Protein AF-A0A915ITR1-F1 (afdb_monomer)

pLDDT: mean 80.76, std 20.36, range [33.34, 98.31]

Structure (mmCIF, N/CA/C/O backbone):
data_AF-A0A915ITR1-F1
#
_entry.id   AF-A0A915ITR1-F1
#
loop_
_atom_site.group_PDB
_atom_site.id
_atom_site.type_symbol
_atom_site.label_atom_id
_atom_site.label_alt_id
_atom_site.label_comp_id
_atom_site.label_asym_id
_atom_site.label_entity_id
_atom_site.label_seq_id
_atom_site.pdbx_PDB_ins_code
_atom_site.Cartn_x
_atom_site.Cartn_y
_atom_site.Cartn_z
_atom_site.occupancy
_atom_site.B_iso_or_equiv
_atom_site.auth_seq_id
_atom_site.auth_comp_id
_atom_site.auth_asym_id
_atom_site.auth_atom_id
_atom_site.pdbx_PDB_model_num
ATOM 1 N N . MET A 1 1 ? 3.771 -5.973 28.488 1.00 56.97 1 MET A N 1
ATOM 2 C CA . MET A 1 1 ? 3.292 -6.742 27.319 1.00 56.97 1 MET A CA 1
ATOM 3 C C . MET A 1 1 ? 4.536 -7.273 26.632 1.00 56.97 1 MET A C 1
ATOM 5 O O . MET A 1 1 ? 5.414 -6.468 26.365 1.00 56.97 1 MET A O 1
ATOM 9 N N . THR A 1 2 ? 4.694 -8.588 26.487 1.00 82.25 2 THR A N 1
ATOM 10 C CA . THR A 1 2 ? 5.892 -9.166 25.854 1.00 82.25 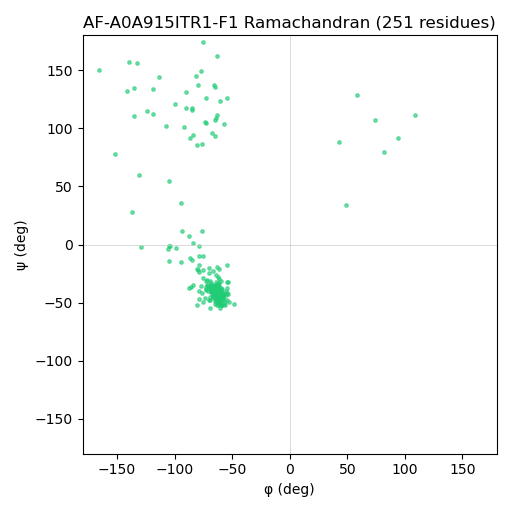2 THR A CA 1
ATOM 11 C C . THR A 1 2 ? 5.803 -9.013 24.334 1.00 82.25 2 THR A C 1
ATOM 13 O O . THR A 1 2 ? 4.702 -9.053 23.780 1.00 82.25 2 THR A O 1
ATOM 16 N N . ASP A 1 3 ? 6.940 -8.878 23.645 1.00 82.94 3 ASP A N 1
ATOM 17 C CA . ASP A 1 3 ? 6.997 -8.776 22.174 1.00 82.94 3 ASP A CA 1
ATOM 18 C C . ASP A 1 3 ? 6.270 -9.926 21.466 1.00 82.94 3 ASP A C 1
ATOM 20 O O . ASP A 1 3 ? 5.654 -9.745 20.414 1.00 82.94 3 ASP A O 1
ATOM 24 N N . GLN A 1 4 ? 6.279 -11.115 22.069 1.00 83.94 4 GLN A N 1
ATOM 25 C CA . GLN A 1 4 ? 5.555 -12.279 21.558 1.00 83.94 4 GLN A CA 1
ATOM 26 C C . GLN A 1 4 ? 4.038 -12.041 21.493 1.00 83.94 4 GLN A C 1
ATOM 28 O O . GLN A 1 4 ? 3.395 -12.452 20.529 1.00 83.94 4 GLN A O 1
ATOM 33 N N . GLY A 1 5 ? 3.469 -11.313 22.459 1.00 85.81 5 GLY A N 1
ATOM 34 C CA . GLY A 1 5 ? 2.046 -10.977 22.471 1.00 85.81 5 GLY A CA 1
ATOM 35 C C . GLY A 1 5 ? 1.645 -10.011 21.353 1.00 85.81 5 GLY A C 1
ATOM 36 O O . GLY A 1 5 ? 0.561 -10.146 20.787 1.00 85.81 5 GLY A O 1
ATOM 37 N N . LEU A 1 6 ? 2.526 -9.074 20.985 1.00 84.81 6 LEU A N 1
ATOM 38 C CA . LEU A 1 6 ? 2.285 -8.116 19.897 1.00 84.81 6 LEU A CA 1
ATOM 39 C C . LEU A 1 6 ? 2.268 -8.803 18.527 1.00 84.81 6 LEU A C 1
ATOM 41 O O . LEU A 1 6 ? 1.384 -8.532 17.715 1.00 84.81 6 LEU A O 1
ATOM 45 N N . ARG A 1 7 ? 3.175 -9.763 18.300 1.00 85.81 7 ARG A N 1
ATOM 46 C CA . ARG A 1 7 ? 3.266 -10.525 17.037 1.00 85.81 7 ARG A CA 1
ATOM 47 C C . ARG A 1 7 ? 2.023 -11.364 16.731 1.00 85.81 7 ARG A C 1
ATOM 49 O O . ARG A 1 7 ? 1.811 -11.773 15.588 1.00 85.81 7 ARG A O 1
ATOM 56 N N . HIS A 1 8 ? 1.203 -11.654 17.738 1.00 86.62 8 HIS A N 1
ATOM 57 C CA . HIS A 1 8 ? -0.053 -12.382 17.564 1.00 86.62 8 HIS A CA 1
ATOM 58 C C . HIS A 1 8 ? -1.235 -11.479 17.207 1.00 86.62 8 HIS A C 1
ATOM 60 O O . HIS A 1 8 ? -2.275 -11.984 16.784 1.00 86.62 8 HIS A O 1
ATOM 66 N N . GLN A 1 9 ? -1.087 -10.157 17.316 1.00 91.94 9 GLN A N 1
ATOM 67 C CA . GLN A 1 9 ? -2.154 -9.230 16.965 1.00 91.94 9 GLN A CA 1
ATOM 68 C C . GLN A 1 9 ? -2.227 -9.031 15.447 1.00 91.94 9 GLN A C 1
ATOM 70 O O . GLN A 1 9 ? -1.223 -8.892 14.755 1.00 91.94 9 GLN A O 1
ATOM 75 N N . GLN A 1 10 ? -3.443 -9.016 14.910 1.00 92.94 10 GLN A N 1
ATOM 76 C CA . GLN A 1 10 ? -3.668 -9.047 13.460 1.00 92.94 10 GLN A CA 1
ATOM 77 C C . GLN A 1 10 ? -3.230 -7.756 12.772 1.00 92.94 10 GLN A C 1
ATOM 79 O O . GLN A 1 10 ? -2.635 -7.801 11.699 1.00 92.94 10 GLN A O 1
ATOM 84 N N . TYR A 1 11 ? -3.426 -6.606 13.427 1.00 95.69 11 TYR A N 1
ATOM 85 C CA . TYR A 1 11 ? -2.943 -5.331 12.897 1.00 95.69 11 TYR A CA 1
ATOM 86 C C . TYR A 1 11 ? -1.419 -5.308 12.745 1.00 95.69 11 TYR A C 1
ATOM 88 O O . TYR A 1 11 ? -0.921 -4.632 11.853 1.00 95.69 11 TYR A O 1
ATOM 96 N N . TYR A 1 12 ? -0.673 -6.050 13.576 1.00 96.50 12 TYR A N 1
ATOM 97 C CA . TYR A 1 12 ? 0.783 -6.107 13.472 1.00 96.50 12 TYR A CA 1
ATOM 98 C C . TYR A 1 12 ? 1.211 -6.742 12.146 1.00 96.50 12 TYR A C 1
ATOM 100 O O . TYR A 1 12 ? 2.176 -6.297 11.540 1.00 96.50 12 TYR A O 1
ATOM 108 N N . ARG A 1 13 ? 0.455 -7.727 11.638 1.00 96.25 13 ARG A N 1
ATOM 109 C CA . ARG A 1 13 ? 0.706 -8.333 10.319 1.00 96.25 13 ARG A CA 1
ATOM 110 C C . ARG A 1 13 ? 0.490 -7.337 9.184 1.00 96.25 13 ARG A C 1
ATOM 112 O O . ARG A 1 13 ? 1.282 -7.321 8.249 1.00 96.25 13 ARG A O 1
ATOM 119 N N . ILE A 1 14 ? -0.556 -6.512 9.277 1.00 97.88 14 ILE A N 1
ATOM 120 C CA . ILE A 1 14 ? -0.834 -5.456 8.293 1.00 97.88 14 ILE A CA 1
ATOM 121 C C . ILE A 1 14 ? 0.310 -4.437 8.301 1.00 97.88 14 ILE A C 1
ATOM 123 O O . ILE A 1 14 ? 0.908 -4.186 7.262 1.00 97.88 14 ILE A O 1
ATOM 127 N N . VAL A 1 15 ? 0.685 -3.938 9.483 1.00 97.88 15 VAL A N 1
ATOM 128 C CA . VAL A 1 15 ? 1.791 -2.977 9.648 1.00 97.88 15 VAL A CA 1
ATOM 129 C C . VAL A 1 15 ? 3.128 -3.562 9.185 1.00 97.88 15 VAL A C 1
ATOM 131 O O . VAL A 1 15 ? 3.911 -2.863 8.555 1.00 97.88 15 VAL A O 1
ATOM 134 N N . ALA A 1 16 ? 3.392 -4.846 9.435 1.00 97.25 16 ALA A N 1
ATOM 135 C CA . ALA A 1 16 ? 4.600 -5.501 8.941 1.00 97.25 16 ALA A CA 1
ATOM 136 C C . ALA A 1 16 ? 4.652 -5.536 7.404 1.00 97.25 16 ALA A C 1
ATOM 138 O O . ALA A 1 16 ? 5.713 -5.301 6.836 1.00 97.25 16 ALA A O 1
ATOM 139 N N . ASN A 1 17 ? 3.520 -5.778 6.729 1.00 97.94 17 ASN A N 1
ATOM 140 C CA . ASN A 1 17 ? 3.458 -5.704 5.266 1.00 97.94 17 ASN A CA 1
ATOM 141 C C . ASN A 1 17 ? 3.645 -4.264 4.769 1.00 97.94 17 ASN A C 1
ATOM 143 O O . ASN A 1 17 ? 4.402 -4.075 3.828 1.00 97.94 17 ASN A O 1
ATOM 147 N N . MET A 1 18 ? 3.070 -3.259 5.443 1.00 98.06 18 MET A N 1
ATOM 148 C CA . MET A 1 18 ? 3.354 -1.846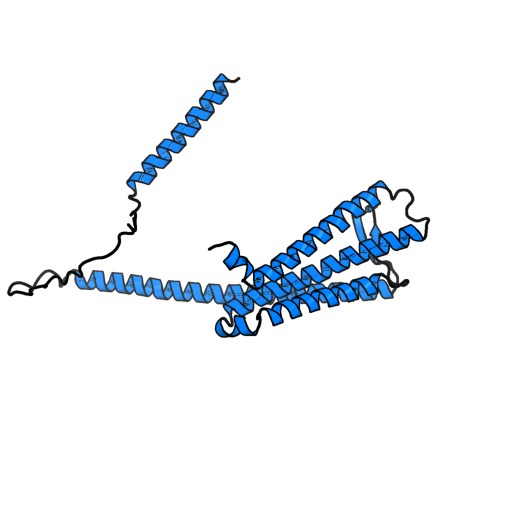 5.140 1.00 98.06 18 MET A CA 1
ATOM 149 C C . MET A 1 18 ? 4.853 -1.526 5.254 1.00 98.06 18 MET A C 1
ATOM 151 O O . MET A 1 18 ? 5.424 -0.894 4.372 1.00 98.06 18 MET A O 1
ATOM 155 N N . GLY A 1 19 ? 5.523 -2.032 6.293 1.00 97.81 19 GLY A N 1
ATOM 156 C CA . GLY A 1 19 ? 6.969 -1.864 6.449 1.00 97.81 19 GLY A CA 1
ATOM 157 C C . GLY A 1 19 ? 7.777 -2.530 5.330 1.00 97.81 19 GLY A C 1
ATOM 158 O O . GLY A 1 19 ? 8.761 -1.963 4.866 1.00 97.81 19 GLY A O 1
ATOM 159 N N . ILE A 1 20 ? 7.352 -3.706 4.849 1.00 97.44 20 ILE A N 1
ATOM 160 C CA . ILE A 1 20 ? 7.966 -4.344 3.672 1.00 97.44 20 ILE A CA 1
ATOM 161 C C . ILE A 1 20 ? 7.803 -3.445 2.444 1.00 97.44 20 ILE A C 1
ATOM 163 O O . ILE A 1 20 ? 8.772 -3.227 1.722 1.00 97.44 20 ILE A O 1
ATOM 167 N N . THR A 1 21 ? 6.611 -2.890 2.223 1.00 97.00 21 THR A N 1
ATOM 168 C CA . THR A 1 21 ? 6.355 -2.008 1.078 1.00 97.00 21 THR A CA 1
ATOM 169 C C . THR A 1 21 ? 7.140 -0.703 1.156 1.00 97.00 21 THR A C 1
ATOM 171 O O . THR A 1 21 ? 7.651 -0.263 0.133 1.00 97.00 21 THR A O 1
ATOM 174 N N . ASP A 1 22 ? 7.342 -0.141 2.352 1.00 96.25 22 ASP A N 1
ATOM 175 C CA . ASP A 1 22 ? 8.193 1.038 2.558 1.00 96.25 22 ASP A CA 1
ATOM 176 C C . ASP A 1 22 ? 9.661 0.743 2.228 1.00 96.25 22 ASP A C 1
ATOM 178 O O . ASP A 1 22 ? 10.319 1.539 1.560 1.00 96.25 22 ASP A O 1
ATOM 182 N N . ILE A 1 23 ? 10.178 -0.417 2.652 1.00 96.50 23 ILE A N 1
ATOM 183 C CA . ILE A 1 23 ? 11.544 -0.843 2.320 1.00 96.50 23 ILE A CA 1
ATOM 184 C C . ILE A 1 23 ? 11.685 -1.014 0.808 1.00 96.50 23 ILE A C 1
ATOM 186 O O . ILE A 1 23 ? 12.630 -0.486 0.229 1.00 96.50 23 ILE A O 1
ATOM 190 N N . LEU A 1 24 ? 10.739 -1.701 0.158 1.00 94.12 24 LEU A N 1
ATOM 191 C CA . LEU A 1 24 ? 10.750 -1.867 -1.296 1.00 94.12 24 LEU A CA 1
ATOM 192 C C . LEU A 1 24 ? 10.689 -0.509 -2.001 1.00 94.12 24 LEU A C 1
ATOM 194 O O . LEU A 1 24 ? 11.472 -0.267 -2.916 1.00 94.12 24 LEU A O 1
ATOM 198 N N . GLN A 1 25 ? 9.826 0.402 -1.550 1.00 92.06 25 GLN A N 1
ATOM 199 C CA . GLN A 1 25 ? 9.721 1.742 -2.115 1.00 92.06 25 GLN A CA 1
ATOM 200 C C . GLN A 1 25 ? 11.022 2.526 -1.946 1.00 92.06 25 GLN A C 1
ATOM 202 O O . GLN A 1 25 ? 11.477 3.149 -2.898 1.00 92.06 25 GLN A O 1
ATOM 207 N N . LEU A 1 26 ? 11.663 2.471 -0.778 1.00 92.00 26 LEU A N 1
ATOM 208 C CA . LEU A 1 26 ? 12.939 3.142 -0.541 1.00 92.00 26 LEU A CA 1
ATOM 209 C C . LEU A 1 26 ? 14.063 2.547 -1.398 1.00 92.00 26 LEU A C 1
ATOM 211 O O . LEU A 1 26 ? 14.862 3.290 -1.964 1.00 92.00 26 LEU A O 1
ATOM 215 N N . THR A 1 27 ? 14.120 1.219 -1.519 1.00 90.19 27 THR A N 1
ATOM 216 C CA . THR A 1 27 ? 15.110 0.533 -2.354 1.00 90.19 27 THR A CA 1
ATOM 217 C C . THR A 1 27 ? 14.911 0.876 -3.827 1.00 90.19 27 THR A C 1
ATOM 219 O O . THR A 1 27 ? 15.859 1.301 -4.480 1.00 90.19 27 THR A O 1
ATOM 222 N N . PHE A 1 28 ? 13.695 0.745 -4.358 1.00 87.50 28 PHE A N 1
ATOM 223 C CA . PHE A 1 28 ? 13.446 0.979 -5.778 1.00 87.50 28 PHE A CA 1
ATOM 224 C C . PHE A 1 28 ? 13.433 2.463 -6.130 1.00 87.50 28 PHE A C 1
ATOM 226 O O . PHE A 1 28 ? 14.159 2.870 -7.027 1.00 87.50 28 PHE A O 1
ATOM 233 N N . ASN A 1 29 ? 12.694 3.294 -5.398 1.00 84.50 29 ASN A N 1
ATOM 234 C CA . ASN A 1 29 ? 12.664 4.727 -5.671 1.00 84.50 29 ASN A CA 1
ATOM 235 C C . ASN A 1 29 ? 14.003 5.380 -5.325 1.00 84.50 29 ASN A C 1
ATOM 237 O O . ASN A 1 29 ? 14.633 5.983 -6.179 1.00 84.50 29 ASN A O 1
ATOM 241 N N . GLY A 1 30 ? 14.494 5.219 -4.096 1.00 81.69 30 GLY A N 1
ATOM 242 C CA . GLY A 1 30 ? 15.694 5.921 -3.640 1.00 81.69 30 GLY A CA 1
ATOM 243 C C . GLY A 1 30 ? 16.955 5.519 -4.404 1.00 81.69 30 GLY A C 1
ATOM 244 O O . GLY A 1 30 ? 17.690 6.385 -4.879 1.00 81.69 30 GLY A O 1
ATOM 245 N N . MET A 1 31 ? 17.208 4.214 -4.553 1.00 85.06 31 MET A N 1
ATOM 246 C CA . MET A 1 31 ? 18.444 3.760 -5.198 1.00 85.06 31 MET A CA 1
ATOM 247 C C . MET A 1 31 ? 18.359 3.865 -6.718 1.00 85.06 31 MET A C 1
ATOM 249 O O . MET A 1 31 ? 19.287 4.392 -7.328 1.00 85.06 31 MET A O 1
ATOM 253 N N . PHE A 1 32 ? 17.266 3.413 -7.347 1.00 81.12 32 PHE A N 1
ATOM 254 C CA . PHE A 1 32 ? 17.202 3.443 -8.809 1.00 81.12 32 PHE A CA 1
ATOM 255 C C . PHE A 1 32 ? 16.911 4.831 -9.355 1.00 81.12 32 PHE A C 1
ATOM 257 O O . PHE A 1 32 ? 17.514 5.159 -10.367 1.00 81.12 32 PHE A O 1
ATOM 264 N N . ALA A 1 33 ? 16.092 5.674 -8.713 1.00 75.62 33 ALA A N 1
ATOM 265 C CA . ALA A 1 33 ? 15.955 7.058 -9.177 1.00 75.62 33 ALA A CA 1
ATOM 266 C C . ALA A 1 33 ? 17.295 7.799 -9.084 1.00 75.62 33 ALA A C 1
ATOM 268 O O . ALA A 1 33 ? 17.663 8.491 -10.023 1.00 75.62 33 ALA A O 1
ATOM 269 N N . GLY A 1 34 ? 18.081 7.583 -8.021 1.00 76.31 34 GLY A N 1
ATOM 270 C CA . GLY A 1 34 ? 19.433 8.140 -7.909 1.00 76.31 34 GLY A CA 1
ATOM 271 C C . GLY A 1 34 ? 20.385 7.637 -9.000 1.00 76.31 34 GLY A C 1
ATOM 272 O O . GLY A 1 34 ? 21.086 8.436 -9.622 1.00 76.31 34 GLY A O 1
ATOM 273 N N . ILE A 1 35 ? 20.378 6.326 -9.278 1.00 78.12 35 ILE A N 1
ATOM 274 C CA . ILE A 1 35 ? 21.158 5.729 -10.374 1.00 78.12 35 ILE A CA 1
ATOM 275 C C . ILE A 1 35 ? 20.706 6.285 -11.722 1.00 78.12 35 ILE A C 1
ATOM 277 O O . ILE A 1 35 ? 21.556 6.645 -12.528 1.00 78.12 35 ILE A O 1
ATOM 281 N N . PHE A 1 36 ? 19.398 6.382 -11.966 1.00 73.69 36 PHE A N 1
ATOM 282 C CA . PHE A 1 36 ? 18.860 6.972 -13.183 1.00 73.69 36 PHE A CA 1
ATOM 283 C C . PHE A 1 36 ? 19.306 8.420 -13.293 1.00 73.69 36 PHE A C 1
ATOM 285 O O . PHE A 1 36 ? 19.981 8.736 -14.251 1.00 73.69 36 PHE A O 1
ATOM 292 N N . THR A 1 37 ? 19.072 9.282 -12.309 1.00 71.94 37 THR A N 1
ATOM 293 C CA . THR A 1 37 ? 19.523 10.681 -12.349 1.00 71.94 37 THR A CA 1
ATOM 294 C C . THR A 1 37 ? 21.023 10.812 -12.631 1.00 71.94 37 THR A C 1
ATOM 296 O O . THR A 1 37 ? 21.414 11.640 -13.449 1.00 71.94 37 THR A O 1
ATOM 299 N N . TYR A 1 38 ? 21.867 9.983 -12.010 1.00 71.81 38 TYR A N 1
ATOM 300 C CA . TYR A 1 38 ? 23.317 10.030 -12.223 1.00 71.81 38 TYR A CA 1
ATOM 301 C C . TYR A 1 38 ? 23.746 9.478 -13.592 1.00 71.81 38 TYR A C 1
ATOM 303 O O . TYR A 1 38 ? 24.674 9.992 -14.213 1.00 71.81 38 TYR A O 1
ATOM 311 N N . ALA A 1 39 ? 23.076 8.434 -14.080 1.00 69.44 39 ALA A N 1
ATOM 312 C CA . ALA A 1 39 ? 23.444 7.735 -15.306 1.00 69.44 39 ALA A CA 1
ATOM 313 C C . ALA A 1 39 ? 22.683 8.242 -16.559 1.00 69.44 39 ALA A C 1
ATOM 315 O O . ALA A 1 39 ? 23.109 7.964 -17.682 1.00 69.44 39 ALA A O 1
ATOM 316 N N . CYS A 1 40 ? 21.591 9.006 -16.402 1.00 58.03 40 CYS A N 1
ATOM 317 C CA . CYS A 1 40 ? 20.612 9.389 -17.437 1.00 58.03 40 CYS A CA 1
ATOM 318 C C . CYS A 1 40 ? 21.026 10.483 -18.427 1.00 58.03 40 CYS A C 1
ATOM 320 O O . CYS A 1 40 ? 20.180 10.881 -19.225 1.00 58.03 40 CYS A O 1
ATOM 322 N N . VAL A 1 41 ? 22.288 10.910 -18.511 1.00 56.94 41 VAL A N 1
ATOM 323 C CA . VAL A 1 41 ? 22.688 11.793 -19.630 1.00 56.94 41 VAL A CA 1
ATOM 324 C C . VAL A 1 41 ? 22.503 11.096 -21.003 1.00 56.94 41 VAL A C 1
ATOM 326 O O . VAL A 1 41 ? 22.292 11.772 -22.002 1.00 56.94 41 VAL A O 1
ATOM 329 N N . ASP A 1 42 ? 22.440 9.752 -21.070 1.00 57.41 42 ASP A N 1
ATOM 330 C CA . ASP A 1 42 ? 22.284 8.994 -22.334 1.00 57.41 42 ASP A CA 1
ATOM 331 C C . ASP A 1 42 ? 21.279 7.810 -22.284 1.00 57.41 42 ASP A C 1
ATOM 333 O O . ASP A 1 42 ? 21.418 6.807 -23.000 1.00 57.41 42 ASP A O 1
ATOM 337 N N . PHE A 1 43 ? 20.251 7.851 -21.425 1.00 56.69 43 PHE A N 1
ATOM 338 C CA . PHE A 1 43 ? 19.345 6.695 -21.243 1.00 56.69 43 PHE A CA 1
ATOM 339 C C . PHE A 1 43 ? 18.271 6.507 -22.326 1.00 56.69 43 PHE A C 1
ATOM 341 O O . PHE A 1 43 ? 17.771 5.396 -22.490 1.00 56.69 43 PHE A O 1
ATOM 348 N N . ALA A 1 44 ? 17.980 7.530 -23.129 1.00 54.84 44 ALA A N 1
ATOM 349 C CA . ALA A 1 44 ? 16.901 7.493 -24.120 1.00 54.84 44 ALA A CA 1
ATOM 350 C C . ALA A 1 44 ? 17.198 6.671 -25.395 1.00 54.84 44 ALA A C 1
ATOM 352 O O . ALA A 1 44 ? 16.300 6.456 -26.201 1.00 54.84 44 ALA A O 1
ATOM 353 N N . LYS A 1 45 ? 18.441 6.219 -25.617 1.00 65.25 45 LYS A N 1
ATOM 354 C CA . LYS A 1 45 ? 18.879 5.699 -26.932 1.00 65.25 45 LYS A CA 1
ATOM 355 C C . LYS A 1 45 ? 18.881 4.171 -27.087 1.00 65.25 45 LYS A C 1
ATOM 357 O O . LYS A 1 45 ? 19.219 3.694 -28.162 1.00 65.25 45 LYS A O 1
ATOM 362 N N . SER A 1 46 ? 18.557 3.387 -26.054 1.00 79.12 46 SER A N 1
ATOM 363 C CA . SER A 1 46 ? 18.642 1.915 -26.137 1.00 79.12 46 SER A CA 1
ATOM 364 C C . SER A 1 46 ? 17.424 1.206 -25.553 1.00 79.12 46 SER A C 1
ATOM 366 O O . SER A 1 46 ? 17.048 1.488 -24.414 1.00 79.12 46 SER A O 1
ATOM 368 N N . ASP A 1 47 ? 16.910 0.208 -26.272 1.00 81.94 47 ASP A N 1
ATOM 369 C CA . ASP A 1 47 ? 15.711 -0.563 -25.909 1.00 81.94 47 ASP A CA 1
ATOM 370 C C . ASP A 1 47 ? 15.786 -1.176 -24.506 1.00 81.94 47 ASP A C 1
ATOM 372 O O . ASP A 1 47 ? 14.837 -1.087 -23.728 1.00 81.94 47 ASP A O 1
ATOM 376 N N . LEU A 1 48 ? 16.944 -1.731 -24.125 1.00 81.06 48 LEU A N 1
ATOM 377 C CA . LEU A 1 48 ? 17.153 -2.316 -22.796 1.00 81.06 48 LEU A CA 1
ATOM 378 C C . LEU A 1 48 ? 16.851 -1.317 -21.668 1.00 81.06 48 LEU A C 1
ATOM 380 O O . LEU A 1 48 ? 16.245 -1.674 -20.661 1.00 81.06 48 LEU A O 1
ATOM 384 N N . LYS A 1 49 ? 17.236 -0.050 -21.839 1.00 79.38 49 LYS A N 1
ATOM 385 C CA . LYS A 1 49 ? 17.043 0.991 -20.822 1.00 79.38 49 LYS A CA 1
ATOM 386 C C . LYS A 1 49 ? 15.573 1.376 -20.677 1.00 79.38 49 LYS A C 1
ATOM 388 O O . LYS A 1 49 ? 15.126 1.605 -19.556 1.00 79.38 49 LYS A O 1
ATOM 393 N N . MET A 1 50 ? 14.810 1.370 -21.773 1.00 81.88 50 MET A N 1
ATOM 394 C CA . MET A 1 50 ? 13.358 1.562 -21.727 1.00 81.88 50 MET A CA 1
ATOM 395 C C . MET A 1 50 ? 12.684 0.452 -20.911 1.00 81.88 50 MET A C 1
ATOM 397 O O . MET A 1 50 ? 11.857 0.753 -20.051 1.00 81.88 50 MET A O 1
ATOM 401 N N . TYR A 1 51 ? 13.075 -0.813 -21.110 1.00 86.31 51 TYR A N 1
ATOM 402 C CA . TYR A 1 51 ? 12.549 -1.929 -20.315 1.00 86.31 51 TYR A CA 1
ATOM 403 C C . TYR A 1 51 ? 12.901 -1.809 -18.831 1.00 86.31 51 TYR A C 1
ATOM 405 O O . TYR A 1 51 ? 12.028 -2.017 -17.992 1.00 86.31 51 TYR A O 1
ATOM 413 N N . ILE A 1 52 ? 14.137 -1.423 -18.491 1.00 86.50 52 ILE A N 1
ATOM 414 C CA . ILE A 1 52 ? 14.539 -1.213 -17.089 1.00 86.50 52 ILE A CA 1
ATOM 415 C C . ILE A 1 52 ? 13.729 -0.069 -16.465 1.00 86.50 52 ILE A C 1
ATOM 417 O O . ILE A 1 52 ? 13.212 -0.226 -15.362 1.00 86.50 52 ILE A O 1
ATOM 421 N N . ASN A 1 53 ? 13.560 1.056 -17.167 1.00 85.88 53 ASN A N 1
ATOM 422 C CA . ASN A 1 53 ? 12.737 2.163 -16.681 1.00 85.88 53 ASN A CA 1
ATOM 423 C C . ASN A 1 53 ? 11.284 1.718 -16.437 1.00 85.88 53 ASN A C 1
ATOM 425 O O . ASN A 1 53 ? 10.746 1.964 -15.361 1.00 85.88 53 ASN A O 1
ATOM 429 N N . LYS A 1 54 ? 10.663 1.013 -17.394 1.00 88.00 54 LYS A N 1
ATOM 430 C CA . LYS A 1 54 ? 9.296 0.489 -17.228 1.00 88.00 54 LYS A CA 1
ATOM 431 C C . LYS A 1 54 ? 9.199 -0.482 -16.056 1.00 88.00 54 LYS A C 1
ATOM 433 O O . LYS A 1 54 ? 8.253 -0.397 -15.282 1.00 88.00 54 LYS A O 1
ATOM 438 N N . PHE A 1 55 ? 10.185 -1.364 -15.900 1.00 90.88 55 PHE A N 1
ATOM 439 C CA . PHE A 1 55 ? 10.257 -2.313 -14.793 1.00 90.88 55 PHE A CA 1
ATOM 440 C C . PHE A 1 55 ? 10.293 -1.605 -13.433 1.00 90.88 55 PHE A C 1
ATOM 442 O O . PHE A 1 55 ? 9.480 -1.908 -12.561 1.00 90.88 55 PHE A O 1
ATOM 449 N N . VAL A 1 56 ? 11.193 -0.632 -13.263 1.00 90.88 56 VAL A N 1
ATOM 450 C CA . VAL A 1 56 ? 11.329 0.119 -12.005 1.00 90.88 56 VAL A CA 1
ATOM 451 C C . VAL A 1 56 ? 10.091 0.973 -11.733 1.00 90.88 56 VAL A C 1
ATOM 453 O O . VAL A 1 56 ? 9.573 0.935 -10.618 1.00 90.88 56 VAL A O 1
ATOM 456 N N . GLY A 1 57 ? 9.575 1.682 -12.740 1.00 89.62 57 GLY A N 1
ATOM 457 C CA . GLY A 1 57 ? 8.354 2.477 -12.606 1.00 89.62 57 GLY A CA 1
ATOM 458 C C . GLY A 1 57 ? 7.154 1.613 -12.229 1.00 89.62 57 GLY A C 1
ATOM 459 O O . GLY A 1 57 ? 6.416 1.938 -11.301 1.00 89.62 57 GLY A O 1
ATOM 460 N N . GLY A 1 58 ? 7.005 0.461 -12.886 1.00 92.56 58 GLY A N 1
ATOM 461 C CA . GLY A 1 58 ? 5.976 -0.519 -12.560 1.00 92.56 58 GLY A CA 1
ATOM 462 C C . GLY A 1 58 ? 6.101 -1.045 -11.130 1.00 92.56 58 GLY A C 1
ATOM 463 O O . GLY A 1 58 ? 5.090 -1.143 -10.441 1.00 92.56 58 GLY A O 1
ATOM 464 N N . LEU A 1 59 ? 7.316 -1.357 -10.657 1.00 93.31 59 LEU A N 1
ATOM 465 C CA . LEU A 1 59 ? 7.553 -1.795 -9.274 1.00 93.31 59 LEU A CA 1
ATOM 466 C C . LEU A 1 59 ? 7.244 -0.703 -8.248 1.00 93.31 59 LEU A C 1
ATOM 468 O O . LEU A 1 59 ? 6.688 -0.990 -7.189 1.00 93.31 59 LEU A O 1
ATOM 472 N N . MET A 1 60 ? 7.594 0.545 -8.544 1.00 92.00 60 MET A N 1
ATOM 473 C CA . MET A 1 60 ? 7.260 1.668 -7.675 1.00 92.00 60 MET A CA 1
ATOM 474 C C . MET A 1 60 ? 5.757 1.878 -7.573 1.00 92.00 60 MET A C 1
ATOM 476 O O . MET A 1 60 ? 5.235 2.026 -6.470 1.00 92.00 60 MET A O 1
ATOM 480 N N . ASN A 1 61 ? 5.055 1.870 -8.705 1.00 92.06 61 ASN A N 1
ATOM 481 C CA . ASN A 1 61 ? 3.614 2.059 -8.684 1.00 92.06 61 ASN A CA 1
ATOM 482 C C . ASN A 1 61 ? 2.905 0.864 -8.024 1.00 92.06 61 ASN A C 1
ATOM 484 O O . ASN A 1 61 ? 2.027 1.028 -7.183 1.00 92.06 61 ASN A O 1
ATOM 488 N N . PHE A 1 62 ? 3.377 -0.355 -8.291 1.00 94.88 62 PHE A N 1
ATOM 489 C CA . PHE A 1 62 ? 2.970 -1.546 -7.550 1.00 94.88 62 PHE A CA 1
ATOM 490 C C . PHE A 1 62 ? 3.033 -1.342 -6.034 1.00 94.88 62 PHE A C 1
ATOM 492 O O . PHE A 1 62 ? 2.034 -1.588 -5.360 1.00 94.88 62 PHE A O 1
ATOM 499 N N . ASN A 1 63 ? 4.173 -0.867 -5.517 1.00 95.38 63 ASN A N 1
ATOM 500 C CA . ASN A 1 63 ? 4.368 -0.609 -4.091 1.00 95.38 63 ASN A CA 1
ATOM 501 C C . ASN A 1 63 ? 3.445 0.498 -3.564 1.00 95.38 63 ASN A C 1
ATOM 503 O O . ASN A 1 63 ? 2.892 0.355 -2.474 1.00 95.38 63 ASN A O 1
ATOM 507 N N . TRP A 1 64 ? 3.254 1.574 -4.331 1.00 94.50 64 TRP A N 1
ATOM 508 C CA . TRP A 1 64 ? 2.336 2.661 -3.982 1.00 94.50 64 TRP A CA 1
ATOM 509 C C . TRP A 1 64 ? 0.900 2.154 -3.814 1.00 94.50 64 TRP A C 1
ATOM 511 O O . TRP A 1 64 ? 0.292 2.324 -2.754 1.00 94.50 64 TRP A O 1
ATOM 521 N N . VAL A 1 65 ? 0.393 1.434 -4.817 1.00 95.12 65 VAL A N 1
ATOM 522 C CA . VAL A 1 65 ? -0.967 0.889 -4.816 1.00 95.12 65 VAL A CA 1
ATOM 523 C C . VAL A 1 65 ? -1.179 -0.034 -3.617 1.00 95.12 65 VAL A C 1
ATOM 525 O O . VAL A 1 65 ? -2.120 0.157 -2.846 1.00 95.12 65 VAL A O 1
ATOM 528 N N . ILE A 1 66 ? -0.303 -1.017 -3.392 1.00 97.25 66 ILE A N 1
ATOM 529 C CA . ILE A 1 66 ? -0.478 -1.940 -2.257 1.00 97.25 66 ILE A CA 1
ATOM 530 C C . ILE A 1 66 ? -0.370 -1.231 -0.902 1.00 97.25 66 ILE A C 1
ATOM 532 O O . ILE A 1 66 ? -1.086 -1.607 0.029 1.00 97.25 66 ILE A O 1
ATOM 536 N N . TYR A 1 67 ? 0.453 -0.183 -0.787 1.00 97.31 67 TYR A N 1
ATOM 537 C CA . TYR A 1 67 ? 0.561 0.611 0.436 1.00 97.31 67 TYR A CA 1
ATOM 538 C C . TYR A 1 67 ? -0.768 1.298 0.771 1.00 97.31 67 TYR A C 1
ATOM 540 O O . TYR A 1 67 ? -1.265 1.165 1.893 1.00 97.31 67 TYR A O 1
ATOM 548 N N . CYS A 1 68 ? -1.390 1.959 -0.212 1.00 96.81 68 CYS A N 1
ATOM 549 C CA . CYS A 1 68 ? -2.709 2.583 -0.081 1.00 96.81 68 CYS A CA 1
ATOM 550 C C . CYS A 1 68 ? -3.770 1.579 0.400 1.00 96.81 68 CYS A C 1
ATOM 552 O O . CYS A 1 68 ? -4.544 1.861 1.324 1.00 96.81 68 CYS A O 1
ATOM 554 N N . PHE A 1 69 ? -3.767 0.367 -0.161 1.00 97.50 69 PHE A N 1
ATOM 555 C CA . PHE A 1 69 ? -4.666 -0.708 0.259 1.00 97.50 69 PHE A CA 1
ATOM 556 C C . PHE A 1 69 ? -4.382 -1.208 1.679 1.00 97.50 69 PHE A C 1
ATOM 558 O O . PHE A 1 69 ? -5.326 -1.421 2.445 1.00 97.50 69 PHE A O 1
ATOM 565 N N . PHE A 1 70 ? -3.117 -1.375 2.076 1.00 98.12 70 PHE A N 1
ATOM 566 C CA . PHE A 1 70 ? -2.780 -1.766 3.446 1.00 98.12 70 PHE A CA 1
ATOM 567 C C . PHE A 1 70 ? -3.154 -0.689 4.466 1.00 98.12 70 PHE A C 1
ATOM 569 O O . PHE A 1 70 ? -3.695 -1.025 5.523 1.00 98.12 70 PHE A O 1
ATOM 576 N N . ALA A 1 71 ? -2.942 0.589 4.147 1.00 97.81 71 ALA A N 1
ATOM 577 C CA . ALA A 1 71 ? -3.369 1.705 4.985 1.00 97.81 71 ALA A CA 1
ATOM 578 C C . ALA A 1 71 ? -4.896 1.704 5.171 1.00 97.81 71 ALA A C 1
ATOM 580 O O . ALA A 1 71 ? -5.397 1.805 6.297 1.00 97.81 71 ALA A O 1
ATOM 581 N N . HIS A 1 72 ? -5.645 1.479 4.089 1.00 97.88 72 HIS A N 1
ATOM 582 C CA . HIS A 1 72 ? -7.097 1.352 4.149 1.00 97.88 72 HIS A CA 1
ATOM 583 C C . HIS A 1 72 ? -7.543 0.129 4.968 1.00 97.88 72 HIS A C 1
ATOM 585 O O . HIS A 1 72 ? -8.424 0.240 5.825 1.00 97.88 72 HIS A O 1
ATOM 591 N N . LEU A 1 73 ? -6.909 -1.030 4.767 1.00 98.00 73 LEU A N 1
ATOM 592 C CA . LEU A 1 73 ? -7.182 -2.254 5.524 1.00 98.00 73 LEU A CA 1
ATOM 593 C C . LEU A 1 73 ? -6.889 -2.072 7.022 1.00 98.00 73 LEU A C 1
ATOM 595 O O . LEU A 1 73 ? -7.634 -2.574 7.866 1.00 98.00 73 LEU A O 1
ATOM 599 N N . LEU A 1 74 ? -5.840 -1.321 7.369 1.00 98.19 74 LEU A N 1
ATOM 600 C CA . LEU A 1 74 ? -5.513 -0.968 8.747 1.00 98.19 74 LEU A CA 1
ATOM 601 C C . LEU A 1 74 ? -6.580 -0.052 9.362 1.00 98.19 74 LEU A C 1
ATOM 603 O O . LEU A 1 74 ? -7.023 -0.305 10.486 1.00 98.19 74 LEU A O 1
ATOM 607 N N . ALA A 1 75 ? -7.030 0.974 8.635 1.00 98.25 75 ALA A N 1
ATOM 608 C CA . ALA A 1 75 ? -8.114 1.852 9.075 1.00 98.25 75 ALA A CA 1
ATOM 609 C C . ALA A 1 75 ? -9.405 1.055 9.331 1.00 98.25 75 ALA A C 1
ATOM 611 O O . ALA A 1 75 ? -10.021 1.180 10.395 1.00 98.25 75 ALA A O 1
ATOM 612 N N . PHE A 1 76 ? -9.753 0.152 8.409 1.00 98.19 76 PHE A N 1
ATOM 613 C CA . PHE A 1 76 ? -10.896 -0.746 8.547 1.00 98.19 76 PHE A CA 1
ATOM 614 C C . PHE A 1 76 ? -10.747 -1.704 9.741 1.00 98.19 76 PHE A C 1
ATOM 616 O O . PHE A 1 76 ? -11.684 -1.879 10.521 1.00 98.19 76 PHE A O 1
ATOM 623 N N . ASN A 1 77 ? -9.551 -2.256 9.975 1.00 98.00 77 ASN A N 1
ATOM 624 C CA . ASN A 1 77 ? -9.272 -3.078 11.155 1.00 98.00 77 ASN A CA 1
ATOM 625 C C . ASN A 1 77 ? -9.547 -2.328 12.466 1.00 98.00 77 ASN A C 1
ATOM 627 O O . ASN A 1 77 ? -10.218 -2.854 13.361 1.00 98.00 77 ASN A O 1
ATOM 631 N N . ARG A 1 78 ? -9.070 -1.080 12.577 1.00 97.81 78 ARG A N 1
ATOM 632 C CA . ARG A 1 78 ? -9.314 -0.234 13.756 1.00 97.81 78 ARG A CA 1
ATOM 633 C C . ARG A 1 78 ? -10.791 0.102 13.916 1.00 97.81 78 ARG A C 1
ATOM 635 O O . ARG A 1 78 ? -11.295 0.073 15.042 1.00 97.81 78 ARG A O 1
ATOM 642 N N . PHE A 1 79 ? -11.489 0.352 12.813 1.00 98.06 79 PHE A N 1
ATOM 643 C CA . PHE A 1 79 ? -12.930 0.570 12.817 1.00 98.06 79 PHE A CA 1
ATOM 644 C C . PHE A 1 79 ? -13.667 -0.655 13.375 1.00 98.06 79 PHE A C 1
ATOM 646 O O . PHE A 1 79 ? -14.397 -0.527 14.360 1.00 98.06 79 PHE A O 1
ATOM 653 N N . CYS A 1 80 ? -13.401 -1.855 12.849 1.00 97.75 80 CYS A N 1
ATOM 654 C CA . CYS A 1 80 ? -14.017 -3.089 13.336 1.00 97.75 80 CYS A CA 1
ATOM 655 C C . CYS A 1 80 ? -13.722 -3.356 14.813 1.00 97.75 80 CYS A C 1
ATOM 657 O O . CYS A 1 80 ? -14.615 -3.769 15.547 1.00 97.75 80 CYS A O 1
ATOM 659 N N . HIS A 1 81 ? -12.504 -3.077 15.278 1.00 95.94 81 HIS A N 1
ATOM 660 C CA . HIS A 1 81 ? -12.134 -3.297 16.676 1.00 95.94 81 HIS A CA 1
ATOM 661 C C . HIS A 1 81 ? -12.952 -2.420 17.641 1.00 95.94 81 HIS A C 1
ATOM 663 O O . HIS A 1 81 ? -13.278 -2.834 18.752 1.00 95.94 81 HIS A O 1
ATOM 669 N N . ILE A 1 82 ? -13.295 -1.196 17.230 1.00 95.19 82 ILE A N 1
ATOM 670 C CA . ILE A 1 82 ? -14.046 -0.244 18.058 1.00 95.19 82 ILE A CA 1
ATOM 671 C C . ILE A 1 82 ? -15.560 -0.442 17.907 1.00 95.19 82 ILE A C 1
ATOM 673 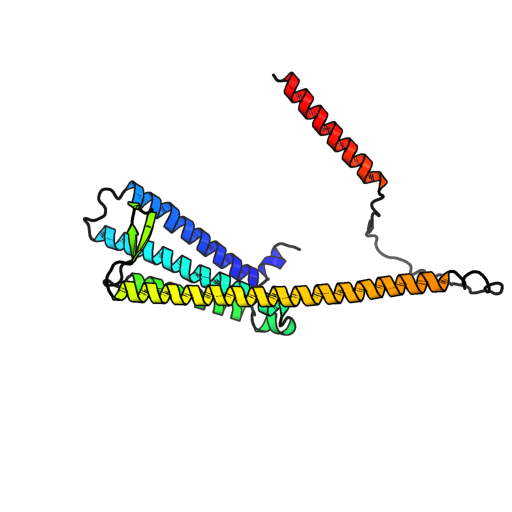O O . ILE A 1 82 ? -16.309 -0.299 18.880 1.00 95.19 82 ILE A O 1
ATOM 677 N N . PHE A 1 83 ? -16.040 -0.748 16.701 1.00 97.19 83 PHE A N 1
ATOM 678 C CA . PHE A 1 83 ? -17.468 -0.895 16.417 1.00 97.19 83 PHE A CA 1
ATOM 679 C C . PHE A 1 83 ? -18.013 -2.294 16.699 1.00 97.19 83 PHE A C 1
ATOM 681 O O . PHE A 1 83 ? -19.107 -2.393 17.251 1.00 97.19 83 PHE A O 1
ATOM 688 N N . PHE A 1 84 ? -17.228 -3.338 16.437 1.00 96.81 84 PHE A N 1
ATOM 689 C CA . PHE A 1 84 ? -17.645 -4.740 16.490 1.00 96.81 84 PHE A CA 1
ATOM 690 C C . PHE A 1 84 ? -16.659 -5.609 17.298 1.00 96.81 84 PHE A C 1
ATOM 692 O O . PHE A 1 84 ? -16.115 -6.583 16.770 1.00 96.81 84 PHE A O 1
ATOM 699 N N . PRO A 1 85 ? -16.427 -5.313 18.592 1.00 95.06 85 PRO A N 1
ATOM 700 C CA . PRO A 1 85 ? -15.426 -6.020 19.398 1.00 95.06 85 PRO A CA 1
ATOM 701 C C . PRO A 1 85 ? -15.693 -7.529 19.511 1.00 95.06 85 PRO A C 1
ATOM 703 O O . PRO A 1 85 ? -14.751 -8.311 19.548 1.00 95.06 85 PRO A O 1
ATOM 706 N N . ASN A 1 86 ? -16.959 -7.956 19.492 1.00 96.25 86 ASN A N 1
ATOM 707 C CA . ASN A 1 86 ? -17.322 -9.376 19.575 1.00 96.25 86 ASN A CA 1
ATOM 708 C C . ASN A 1 86 ? -17.071 -10.135 18.261 1.00 96.25 86 ASN A C 1
ATOM 710 O O . ASN A 1 86 ? -16.921 -11.353 18.274 1.00 96.25 86 ASN A O 1
ATOM 714 N N . HIS A 1 87 ? -17.001 -9.426 17.131 1.00 96.12 87 HIS A N 1
ATOM 715 C CA . HIS A 1 87 ? -16.833 -10.022 15.803 1.00 96.12 87 HIS A CA 1
ATOM 716 C C . HIS A 1 87 ? -15.424 -9.831 15.235 1.00 96.12 87 HIS A C 1
ATOM 718 O O . HIS A 1 87 ? -15.119 -10.381 14.179 1.00 96.12 87 HIS A O 1
ATOM 724 N N . ILE A 1 88 ? -14.538 -9.099 15.921 1.00 95.31 88 ILE A N 1
ATOM 725 C CA . ILE A 1 88 ? -13.191 -8.810 15.411 1.00 95.31 88 ILE A CA 1
ATOM 726 C C . ILE A 1 88 ? -12.387 -10.084 15.136 1.00 95.31 88 ILE A C 1
ATOM 728 O O . ILE A 1 88 ? -11.709 -10.164 14.118 1.00 95.31 88 ILE A O 1
ATOM 732 N N . ASN A 1 89 ? -12.522 -11.105 15.988 1.00 94.69 89 ASN A N 1
ATOM 733 C CA . ASN A 1 89 ? -11.826 -12.384 15.829 1.00 94.69 89 ASN A CA 1
ATOM 734 C C . ASN A 1 89 ? -12.360 -13.208 14.648 1.00 94.69 89 ASN A C 1
ATOM 736 O O . ASN A 1 89 ? -11.634 -14.042 14.113 1.00 94.69 89 ASN A O 1
ATOM 740 N N . PHE A 1 90 ? -13.612 -12.974 14.242 1.00 96.44 90 PHE A N 1
ATOM 741 C CA . PHE A 1 90 ? -14.206 -13.592 13.061 1.00 96.44 90 PHE A CA 1
ATOM 742 C C . PHE A 1 90 ? -13.775 -12.854 11.787 1.00 96.44 90 PHE A C 1
ATOM 744 O O . PHE A 1 90 ? -13.233 -13.470 10.874 1.00 96.44 90 PHE A O 1
ATOM 751 N N . ILE A 1 91 ? -13.941 -11.526 11.749 1.00 97.00 91 ILE A N 1
ATOM 752 C CA . ILE A 1 91 ? -13.595 -10.695 10.583 1.00 97.00 91 ILE A CA 1
ATOM 753 C C . ILE A 1 91 ? -12.085 -10.760 10.317 1.00 97.00 91 ILE A C 1
ATOM 755 O O . ILE A 1 91 ? -11.655 -11.112 9.222 1.00 97.00 91 ILE A O 1
ATOM 759 N N . PHE A 1 92 ? -11.279 -10.495 11.344 1.00 97.19 92 PHE A N 1
ATOM 760 C CA . PHE A 1 92 ? -9.821 -10.557 11.305 1.00 97.19 92 PHE A CA 1
ATOM 761 C C . PHE A 1 92 ? -9.326 -11.816 12.017 1.00 97.19 92 PHE A C 1
ATOM 763 O O . PHE A 1 92 ? -8.490 -11.770 12.916 1.00 97.19 92 PHE A O 1
ATOM 770 N N . SER A 1 93 ? -9.825 -12.983 11.611 1.00 96.44 93 SER A N 1
ATOM 771 C CA . SER A 1 93 ? -9.163 -14.237 11.977 1.00 96.44 93 SER A CA 1
ATOM 772 C C . SER A 1 93 ? -7.757 -14.284 11.352 1.00 96.44 93 SER A C 1
ATOM 774 O O . SER A 1 93 ? -7.449 -13.543 10.413 1.00 96.44 93 SER A O 1
ATOM 776 N N . ARG A 1 94 ? -6.869 -15.157 11.843 1.00 95.56 94 ARG A N 1
ATOM 777 C CA . ARG A 1 94 ? -5.515 -15.299 11.267 1.00 95.56 94 ARG A CA 1
ATOM 778 C C . ARG A 1 94 ? -5.564 -15.680 9.782 1.00 95.56 94 ARG A C 1
ATOM 780 O O . ARG A 1 94 ? -4.778 -15.163 8.995 1.00 95.56 94 ARG A O 1
ATOM 787 N N . GLN A 1 95 ? -6.478 -16.579 9.418 1.00 97.25 95 GLN A N 1
ATOM 788 C CA . GLN A 1 95 ? -6.663 -17.029 8.038 1.00 97.25 95 GLN A CA 1
ATOM 789 C C . GLN A 1 95 ? -7.239 -15.907 7.170 1.00 97.25 95 GLN A C 1
ATOM 791 O O . GLN A 1 95 ? -6.666 -15.606 6.128 1.00 97.25 95 GLN A O 1
ATOM 796 N N . ASN A 1 96 ? -8.287 -15.224 7.642 1.00 97.56 96 ASN A N 1
ATOM 797 C CA . ASN A 1 96 ? -8.924 -14.133 6.898 1.00 97.56 96 ASN A CA 1
ATOM 798 C C . ASN A 1 96 ? -7.965 -12.960 6.694 1.00 97.56 96 ASN A C 1
ATOM 800 O O . ASN A 1 96 ? -7.875 -12.427 5.595 1.00 97.56 96 ASN A O 1
ATOM 804 N N . THR A 1 97 ? -7.185 -12.608 7.720 1.00 97.44 97 THR A N 1
ATOM 805 C CA . THR A 1 97 ? -6.171 -11.550 7.614 1.00 97.44 97 THR A CA 1
ATOM 806 C C . THR A 1 97 ? -5.118 -11.919 6.572 1.00 97.44 97 THR A C 1
ATOM 808 O O . THR A 1 97 ? -4.818 -11.110 5.705 1.00 97.44 97 THR A O 1
ATOM 811 N N . ASN A 1 98 ? -4.587 -13.147 6.597 1.00 97.44 98 ASN A N 1
ATOM 812 C CA . ASN A 1 98 ? -3.627 -13.595 5.585 1.00 97.44 98 ASN A CA 1
ATOM 813 C C . ASN A 1 98 ? -4.231 -13.602 4.169 1.00 97.44 98 ASN A C 1
ATOM 815 O O . ASN A 1 98 ? -3.543 -13.224 3.226 1.00 97.44 98 ASN A O 1
ATOM 819 N N . LEU A 1 99 ? -5.500 -13.997 4.019 1.00 98.12 99 LEU A N 1
ATOM 820 C CA . LEU A 1 99 ? -6.200 -13.970 2.735 1.00 98.12 99 LEU A CA 1
ATOM 821 C C . LEU A 1 99 ? -6.363 -12.536 2.214 1.00 98.12 99 LEU A C 1
ATOM 823 O O . LEU A 1 99 ? -6.047 -12.278 1.059 1.00 98.12 99 LEU A O 1
ATOM 827 N N . MET A 1 100 ? -6.786 -11.597 3.066 1.00 98.31 100 MET A N 1
ATOM 828 C CA . MET A 1 100 ? -6.887 -10.176 2.710 1.00 98.31 100 MET A CA 1
ATOM 829 C C . MET A 1 100 ? -5.527 -9.604 2.297 1.00 98.31 100 MET A C 1
ATOM 831 O O . MET A 1 100 ? -5.437 -8.914 1.288 1.00 98.31 100 MET A O 1
ATOM 835 N N . LEU A 1 101 ? -4.459 -9.924 3.037 1.00 98.25 101 LEU A N 1
ATOM 836 C CA . LEU A 1 101 ? -3.102 -9.500 2.684 1.00 98.25 101 LEU A CA 1
ATOM 837 C C . LEU A 1 101 ? -2.676 -10.065 1.321 1.00 98.25 101 LEU A C 1
ATOM 839 O O . LEU A 1 101 ? -2.163 -9.323 0.490 1.00 98.25 101 LEU A O 1
ATOM 843 N N . LEU A 1 102 ? -2.927 -11.354 1.070 1.00 98.31 102 LEU A N 1
ATOM 844 C CA . LEU A 1 102 ? -2.640 -11.988 -0.216 1.00 98.31 102 LEU A CA 1
ATOM 845 C C . LEU A 1 102 ? -3.421 -11.329 -1.361 1.00 98.31 102 LEU A C 1
ATOM 847 O O . LEU A 1 102 ? -2.846 -11.078 -2.414 1.00 98.31 102 LEU A O 1
ATOM 851 N N . MET A 1 103 ? -4.701 -11.010 -1.154 1.00 98.25 103 MET A N 1
ATOM 852 C CA . MET A 1 103 ? -5.523 -10.313 -2.148 1.00 98.25 103 MET A CA 1
ATOM 853 C C . MET A 1 103 ? -4.943 -8.942 -2.511 1.00 98.25 103 MET A C 1
ATOM 855 O O . MET A 1 103 ? -4.903 -8.608 -3.692 1.00 98.25 103 MET A O 1
ATOM 859 N N . VAL A 1 104 ? -4.446 -8.178 -1.531 1.00 98.25 104 VAL A N 1
ATOM 860 C CA . VAL A 1 104 ? -3.778 -6.888 -1.786 1.00 98.25 104 VAL A CA 1
ATOM 861 C C . VAL A 1 104 ? -2.516 -7.080 -2.631 1.00 98.25 104 VAL A C 1
ATOM 863 O O . VAL A 1 104 ? -2.336 -6.380 -3.624 1.00 98.25 104 VAL A O 1
ATOM 866 N N . TRP A 1 105 ? -1.677 -8.065 -2.296 1.00 98.31 105 TRP A N 1
ATOM 867 C CA . TRP A 1 105 ? -0.474 -8.377 -3.076 1.00 98.31 105 TRP A CA 1
ATOM 868 C C . TRP A 1 105 ? -0.796 -8.802 -4.512 1.00 98.31 105 TRP A C 1
ATOM 870 O O . TRP A 1 105 ? -0.174 -8.308 -5.449 1.00 98.31 105 TRP A O 1
ATOM 880 N N . VAL A 1 106 ? -1.784 -9.683 -4.701 1.00 98.00 106 VAL A N 1
ATOM 881 C CA . VAL A 1 106 ? -2.225 -10.132 -6.032 1.00 98.00 106 VAL A CA 1
ATOM 882 C C . VAL A 1 106 ? -2.788 -8.965 -6.844 1.00 98.00 106 VAL A C 1
ATOM 884 O O . VAL A 1 106 ? -2.472 -8.841 -8.025 1.00 98.00 106 VAL A O 1
ATOM 887 N N . TYR A 1 107 ? -3.575 -8.087 -6.218 1.00 96.50 107 TYR A N 1
ATOM 888 C CA . TYR A 1 107 ? -4.111 -6.893 -6.869 1.00 96.50 107 TYR A CA 1
ATOM 889 C C . TYR A 1 107 ? -2.995 -5.957 -7.347 1.00 96.50 107 TYR A C 1
ATOM 891 O O . TYR A 1 107 ? -2.972 -5.568 -8.514 1.00 96.50 107 TYR A O 1
ATOM 899 N N . GLY A 1 108 ? -2.027 -5.657 -6.477 1.00 96.19 108 GLY A N 1
ATOM 900 C CA . GLY A 1 108 ? -0.851 -4.884 -6.863 1.00 96.19 108 GLY A CA 1
ATOM 901 C C . GLY A 1 108 ? -0.071 -5.550 -7.995 1.00 96.19 108 GLY A C 1
ATOM 902 O O . GLY A 1 108 ? 0.321 -4.888 -8.952 1.00 96.19 108 GLY A O 1
ATOM 903 N N . PHE A 1 109 ? 0.144 -6.863 -7.919 1.00 97.12 109 PHE A N 1
ATOM 904 C CA . PHE A 1 109 ? 0.874 -7.582 -8.960 1.00 97.12 109 PHE A CA 1
ATOM 905 C C . PHE A 1 109 ? 0.152 -7.510 -10.314 1.00 97.12 109 PHE A C 1
ATOM 907 O O . PHE A 1 109 ? 0.798 -7.393 -11.352 1.00 97.12 109 PHE A O 1
ATOM 914 N N . GLY A 1 110 ? -1.184 -7.492 -10.316 1.00 96.19 110 GLY A N 1
ATOM 915 C CA . GLY A 1 110 ? -1.975 -7.222 -11.518 1.00 96.19 110 GLY A CA 1
ATOM 916 C C . GLY A 1 110 ? -1.647 -5.865 -12.150 1.00 96.19 110 GLY A C 1
ATOM 917 O O . GLY A 1 110 ? -1.433 -5.790 -13.361 1.00 96.19 110 GLY A O 1
ATOM 918 N N . TRP A 1 111 ? -1.524 -4.812 -11.336 1.00 94.00 111 TRP A N 1
ATOM 919 C CA . TRP A 1 111 ? -1.070 -3.496 -11.794 1.00 94.00 111 TRP A CA 1
ATOM 920 C C . TRP A 1 111 ? 0.355 -3.536 -12.341 1.00 94.00 111 TRP A C 1
ATOM 922 O O . TRP A 1 111 ? 0.595 -3.035 -13.436 1.00 94.00 111 TRP A O 1
ATOM 932 N N . PHE A 1 112 ? 1.282 -4.195 -11.642 1.00 95.19 112 PHE A N 1
ATOM 933 C CA . PHE A 1 112 ? 2.653 -4.385 -12.119 1.00 95.19 112 PHE A CA 1
ATOM 934 C C . PHE A 1 112 ? 2.695 -4.999 -13.528 1.00 95.19 112 PHE A C 1
ATOM 936 O O . PHE A 1 112 ? 3.356 -4.468 -14.420 1.00 95.19 112 PHE A O 1
ATOM 943 N N . VAL A 1 113 ? 1.948 -6.085 -13.749 1.00 95.62 113 VAL A N 1
ATOM 944 C CA . VAL A 1 113 ? 1.858 -6.746 -15.060 1.00 95.62 113 VAL A CA 1
ATOM 945 C C . VAL A 1 113 ? 1.266 -5.808 -16.115 1.00 95.62 113 VAL A C 1
ATOM 947 O O . VAL A 1 113 ? 1.762 -5.779 -17.242 1.00 95.62 113 VAL A O 1
ATOM 950 N N . ALA A 1 114 ? 0.261 -4.999 -15.762 1.00 92.94 114 ALA A N 1
ATOM 951 C CA . ALA A 1 114 ? -0.309 -4.007 -16.671 1.00 92.94 114 ALA A CA 1
ATOM 952 C C . ALA A 1 114 ? 0.728 -2.956 -17.119 1.00 92.94 114 ALA A C 1
ATOM 954 O O . ALA A 1 114 ? 0.768 -2.623 -18.303 1.00 92.94 114 ALA A O 1
ATOM 955 N N . TYR A 1 115 ? 1.620 -2.506 -16.226 1.00 90.75 115 TYR A N 1
ATOM 956 C CA . TYR A 1 115 ? 2.713 -1.579 -16.568 1.00 90.75 115 TYR A CA 1
ATOM 957 C C . TYR A 1 115 ? 3.763 -2.184 -17.512 1.00 90.75 115 TYR A C 1
ATOM 959 O O . TYR A 1 115 ? 4.461 -1.449 -18.213 1.00 90.75 115 TYR A O 1
ATOM 967 N N . MET A 1 116 ? 3.888 -3.515 -17.567 1.00 92.69 116 MET A N 1
ATOM 968 C CA . MET A 1 116 ? 4.817 -4.178 -18.491 1.00 92.69 116 MET A CA 1
ATOM 969 C C . MET A 1 116 ? 4.278 -4.258 -19.928 1.00 92.69 116 MET A C 1
ATOM 971 O O . MET A 1 116 ? 5.025 -4.599 -20.847 1.00 92.69 116 MET A O 1
ATOM 975 N N . VAL A 1 117 ? 3.002 -3.928 -20.161 1.00 93.19 117 VAL A N 1
ATOM 976 C CA . VAL A 1 117 ? 2.397 -3.950 -21.500 1.00 93.19 117 VAL A CA 1
ATOM 977 C C . VAL A 1 117 ? 3.067 -2.893 -22.398 1.00 93.19 117 VAL A C 1
ATOM 979 O O . VAL A 1 117 ? 3.241 -1.749 -21.971 1.00 93.19 117 VAL A O 1
ATOM 982 N N . PRO A 1 118 ? 3.424 -3.206 -23.663 1.00 88.56 118 PRO A N 1
ATOM 983 C CA . PRO A 1 118 ? 4.146 -2.281 -24.545 1.00 88.56 118 PRO A CA 1
ATOM 984 C C . PRO A 1 118 ? 3.481 -0.908 -24.717 1.00 88.56 118 PRO A C 1
ATOM 986 O O . PRO A 1 118 ? 4.171 0.105 -24.722 1.00 88.56 118 PRO A O 1
ATOM 989 N N . ASN A 1 119 ? 2.147 -0.871 -24.771 1.00 89.06 119 ASN A N 1
ATOM 990 C CA . ASN A 1 119 ? 1.352 0.342 -25.005 1.00 89.06 119 ASN A CA 1
ATOM 991 C C . ASN A 1 119 ? 1.015 1.135 -23.731 1.00 89.06 119 ASN A C 1
ATOM 993 O O . ASN A 1 119 ? 0.196 2.050 -23.780 1.00 89.06 119 ASN A O 1
ATOM 997 N N . PHE A 1 120 ? 1.587 0.748 -22.595 1.00 89.69 120 PHE A N 1
ATOM 998 C CA . PHE A 1 120 ? 1.440 1.439 -21.324 1.00 89.69 120 PHE A CA 1
ATOM 999 C C . PHE A 1 120 ? 2.828 1.895 -20.891 1.00 89.69 120 PHE A C 1
ATOM 1001 O O . PHE A 1 120 ? 3.671 1.057 -20.575 1.00 89.69 120 PHE A O 1
ATOM 1008 N N . ASN A 1 121 ? 3.076 3.206 -20.865 1.00 87.00 121 ASN A N 1
ATOM 1009 C CA . ASN A 1 121 ? 4.350 3.728 -20.387 1.00 87.00 121 ASN A CA 1
ATOM 1010 C C . ASN A 1 121 ? 4.207 4.639 -19.165 1.00 87.00 121 ASN A C 1
ATOM 1012 O O . ASN A 1 121 ? 3.380 5.549 -19.126 1.00 87.00 121 ASN A O 1
ATOM 1016 N N . LEU A 1 122 ? 5.079 4.376 -18.194 1.00 88.81 122 LEU A N 1
ATOM 1017 C CA . LEU A 1 122 ? 5.334 5.185 -17.013 1.00 88.81 122 LEU A CA 1
ATOM 1018 C C . LEU A 1 122 ? 6.837 5.500 -17.023 1.00 88.81 122 LEU A C 1
ATOM 1020 O O . LEU A 1 122 ? 7.666 4.585 -16.975 1.00 88.81 122 LEU A O 1
ATOM 1024 N N . PHE A 1 123 ? 7.189 6.775 -17.165 1.00 86.44 123 PHE A N 1
ATOM 1025 C CA . PHE A 1 123 ? 8.568 7.225 -17.351 1.00 86.44 123 PHE A CA 1
ATOM 1026 C C . PHE A 1 123 ? 9.065 8.030 -16.166 1.00 86.44 123 PHE A C 1
ATOM 1028 O O . PHE A 1 123 ? 8.312 8.804 -15.582 1.00 86.44 123 PHE A O 1
ATOM 1035 N N . TYR A 1 124 ? 10.345 7.867 -15.839 1.00 85.25 124 TYR A N 1
ATOM 1036 C CA . TYR A 1 124 ? 11.012 8.757 -14.906 1.00 85.25 124 TYR A CA 1
ATOM 1037 C C . TYR A 1 124 ? 11.523 10.000 -15.636 1.00 85.25 124 TYR A C 1
ATOM 1039 O O . TYR A 1 124 ? 12.410 9.920 -16.489 1.00 85.25 124 TYR A O 1
ATOM 1047 N N . TYR A 1 125 ? 10.971 11.153 -15.279 1.00 84.44 125 TYR A N 1
ATOM 1048 C CA . TYR A 1 125 ? 11.395 12.457 -15.765 1.00 84.44 125 TYR A CA 1
ATOM 1049 C C . TYR A 1 125 ? 12.431 13.022 -14.798 1.00 84.44 125 TYR A C 1
ATOM 1051 O O . TYR A 1 125 ? 12.090 13.525 -13.728 1.00 84.44 125 TYR A O 1
ATOM 1059 N N . VAL A 1 126 ? 13.706 12.921 -15.181 1.00 82.00 126 VAL A N 1
ATOM 1060 C CA . VAL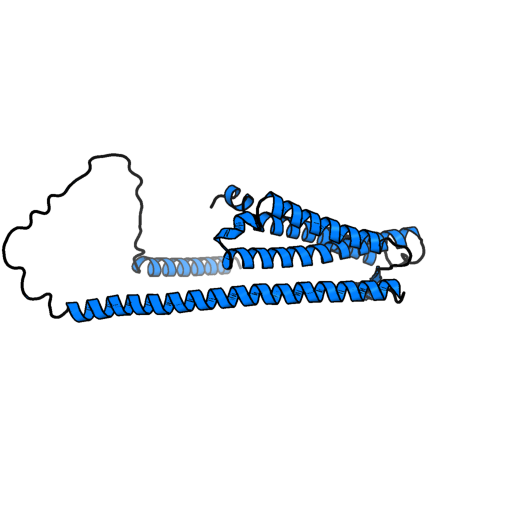 A 1 126 ? 14.855 13.335 -14.354 1.00 82.00 126 VAL A CA 1
ATOM 1061 C C . VAL A 1 126 ? 14.796 14.822 -14.002 1.00 82.00 126 VAL A C 1
ATOM 1063 O O . VAL A 1 126 ? 15.114 15.192 -12.879 1.00 82.00 126 VAL A O 1
ATOM 1066 N N . GLU A 1 127 ? 14.345 15.666 -14.933 1.00 83.88 127 GLU A N 1
ATOM 1067 C CA . GLU A 1 127 ? 14.228 17.119 -14.735 1.00 83.88 127 GLU A CA 1
ATOM 1068 C C . GLU A 1 127 ? 13.259 17.481 -13.602 1.00 83.88 127 GLU A C 1
ATOM 1070 O O . GLU A 1 127 ? 13.475 18.440 -12.865 1.00 83.88 127 GLU A O 1
ATOM 1075 N N . GLU A 1 128 ? 12.212 16.675 -13.437 1.00 85.69 128 GLU A N 1
ATOM 1076 C CA . GLU A 1 128 ? 11.157 16.881 -12.445 1.00 85.69 128 GLU A CA 1
ATOM 1077 C C . GLU A 1 128 ? 11.280 15.933 -11.245 1.00 85.69 128 GLU A C 1
ATOM 1079 O O . GLU A 1 128 ? 10.469 15.989 -10.321 1.00 85.69 128 GLU A O 1
ATOM 1084 N N . TYR A 1 129 ? 12.282 15.049 -11.257 1.00 84.06 129 TYR A N 1
ATOM 1085 C CA . TYR A 1 129 ? 12.488 13.993 -10.267 1.00 84.06 129 TYR A CA 1
ATOM 1086 C C . TYR A 1 129 ? 11.226 13.163 -9.980 1.00 84.06 129 TYR A C 1
ATOM 1088 O O . TYR A 1 129 ? 11.015 12.707 -8.852 1.00 84.06 129 TYR A O 1
ATOM 1096 N N . LYS A 1 130 ? 10.382 12.943 -10.994 1.00 86.94 130 LYS A N 1
ATOM 1097 C CA . LYS A 1 130 ? 9.073 12.298 -10.833 1.00 86.94 130 LYS A CA 1
ATOM 1098 C C . LYS A 1 130 ? 8.833 11.211 -11.871 1.00 86.94 130 LYS A C 1
ATOM 1100 O O . LYS A 1 130 ? 9.379 11.243 -12.971 1.00 86.94 130 LYS A O 1
ATOM 1105 N N . TRP A 1 131 ? 7.959 10.276 -11.526 1.00 87.00 131 TRP A N 1
ATOM 1106 C CA . TRP A 1 131 ? 7.384 9.340 -12.484 1.00 87.00 131 TRP A CA 1
ATOM 1107 C C . TRP A 1 131 ? 6.104 9.936 -13.053 1.00 87.00 131 TRP A C 1
ATOM 1109 O O . TRP A 1 131 ? 5.269 10.411 -12.286 1.00 87.00 131 TRP A O 1
ATOM 1119 N N . ASP A 1 132 ? 5.953 9.919 -14.373 1.00 90.44 132 ASP A N 1
ATOM 1120 C CA . ASP A 1 132 ? 4.746 10.413 -15.033 1.00 90.44 132 ASP A CA 1
ATOM 1121 C C . ASP A 1 132 ? 4.329 9.509 -16.191 1.00 90.44 132 ASP A C 1
ATOM 1123 O O . ASP A 1 132 ? 5.117 8.735 -16.749 1.00 90.44 132 ASP A O 1
ATOM 1127 N N . TYR A 1 133 ? 3.050 9.601 -16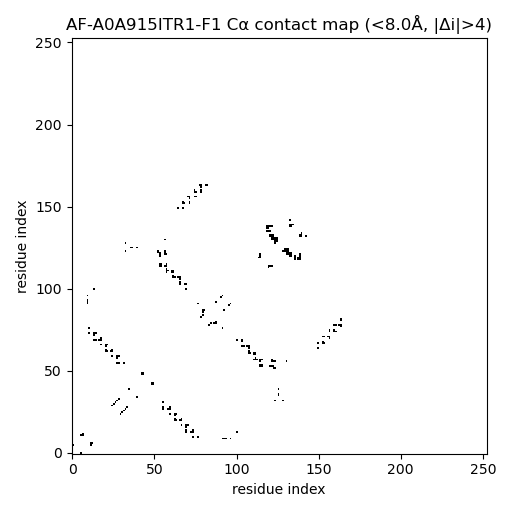.519 1.00 91.25 133 TYR A N 1
ATOM 1128 C CA . TYR A 1 133 ? 2.430 8.870 -17.606 1.00 91.25 133 TYR A CA 1
ATOM 1129 C C . TYR A 1 133 ? 2.697 9.567 -18.936 1.00 91.25 133 TYR A C 1
ATOM 1131 O O . TYR A 1 133 ? 2.704 10.795 -19.023 1.00 91.25 133 TYR A O 1
ATOM 1139 N N . ASP A 1 134 ? 2.864 8.785 -20.000 1.00 90.69 134 ASP A N 1
ATOM 1140 C CA . ASP A 1 134 ? 2.913 9.358 -21.341 1.00 90.69 134 ASP A CA 1
ATOM 1141 C C . ASP A 1 134 ? 1.517 9.771 -21.857 1.00 90.69 134 ASP A C 1
ATOM 1143 O O . ASP A 1 134 ? 0.471 9.536 -21.245 1.00 90.69 134 ASP A O 1
ATOM 1147 N N . ILE A 1 135 ? 1.499 10.406 -23.030 1.00 90.81 135 ILE A N 1
ATOM 1148 C CA . ILE A 1 135 ? 0.286 10.970 -23.643 1.00 90.81 135 ILE A CA 1
ATOM 1149 C C . ILE A 1 135 ? -0.566 9.872 -24.325 1.00 90.81 135 ILE A C 1
ATOM 1151 O O . ILE A 1 135 ? -1.642 10.149 -24.862 1.00 90.81 135 ILE A O 1
ATOM 1155 N N . ILE A 1 136 ? -0.124 8.606 -24.318 1.00 92.44 136 ILE A N 1
ATOM 1156 C CA . ILE A 1 136 ? -0.830 7.521 -25.006 1.00 92.44 136 ILE A CA 1
ATOM 1157 C C . ILE A 1 136 ? -2.199 7.294 -24.339 1.00 92.44 136 ILE A C 1
ATOM 1159 O O . ILE A 1 136 ? -2.304 7.264 -23.108 1.00 92.44 136 ILE A O 1
ATOM 1163 N N . PRO A 1 137 ? -3.284 7.085 -25.118 1.00 94.12 137 PRO A N 1
ATOM 1164 C CA . PRO A 1 137 ? -4.628 6.932 -24.562 1.00 94.12 137 PRO A CA 1
ATOM 1165 C C . PRO A 1 137 ? -4.767 5.837 -23.496 1.00 94.12 137 PRO A C 1
ATOM 1167 O O . PRO A 1 137 ? -5.585 5.979 -22.588 1.00 94.12 137 PRO A O 1
ATOM 1170 N N . LEU A 1 138 ? -4.000 4.744 -23.597 1.00 92.44 138 LEU A N 1
ATOM 1171 C CA . LEU A 1 138 ? -4.028 3.656 -22.617 1.00 92.44 138 LEU A CA 1
ATOM 1172 C C . LEU A 1 138 ? -3.412 4.086 -21.278 1.00 92.44 138 LEU A C 1
ATOM 1174 O O . LEU A 1 138 ? -4.059 3.918 -20.247 1.00 92.44 138 LEU A O 1
ATOM 1178 N N . SER A 1 139 ? -2.232 4.709 -21.304 1.00 92.19 139 SER A N 1
ATOM 1179 C CA . SER A 1 139 ? -1.571 5.273 -20.122 1.00 92.19 139 SER A CA 1
ATOM 1180 C C . SER A 1 139 ? -2.460 6.304 -19.425 1.00 92.19 139 SER A C 1
ATOM 1182 O O . SER A 1 139 ? -2.653 6.236 -18.216 1.00 92.19 139 SER A O 1
ATOM 1184 N N . ARG A 1 140 ? -3.122 7.189 -20.187 1.00 91.81 140 ARG A N 1
ATOM 1185 C CA . ARG A 1 140 ? -4.056 8.181 -19.628 1.00 91.81 140 ARG A CA 1
ATOM 1186 C C . ARG A 1 140 ? -5.274 7.547 -18.950 1.00 91.81 140 ARG A C 1
ATOM 1188 O O . ARG A 1 140 ? -5.726 8.033 -17.914 1.00 91.81 140 ARG A O 1
ATOM 1195 N N . LYS A 1 141 ? -5.826 6.473 -19.525 1.00 93.62 141 LYS A N 1
ATOM 1196 C CA . LYS A 1 141 ? -6.923 5.714 -18.899 1.00 93.62 141 LYS A CA 1
ATOM 1197 C C . LYS A 1 141 ? -6.466 5.041 -17.608 1.00 93.62 141 LYS A C 1
ATOM 1199 O O . LYS A 1 141 ? -7.216 5.043 -16.637 1.00 93.62 141 LYS A O 1
ATOM 1204 N N . ALA A 1 142 ? -5.258 4.488 -17.599 1.00 92.06 142 ALA A N 1
ATOM 1205 C CA . ALA A 1 142 ? -4.695 3.852 -16.419 1.00 92.06 142 ALA A CA 1
ATOM 1206 C C . ALA A 1 142 ? -4.416 4.863 -15.299 1.00 92.06 142 ALA A C 1
ATOM 1208 O O . ALA A 1 142 ? -4.856 4.632 -14.178 1.00 92.06 142 ALA A O 1
ATOM 1209 N N . TRP A 1 143 ? -3.828 6.019 -15.622 1.00 93.12 143 TRP A N 1
ATOM 1210 C CA . TRP A 1 143 ? -3.664 7.137 -14.689 1.00 93.12 143 TRP A CA 1
ATOM 1211 C C . TRP A 1 143 ? -4.994 7.559 -14.057 1.00 93.12 143 TRP A C 1
ATOM 1213 O O . TRP A 1 143 ? -5.101 7.682 -12.841 1.00 93.12 143 TRP A O 1
ATOM 1223 N N . LEU A 1 144 ? -6.042 7.729 -14.872 1.00 94.88 144 LEU A N 1
ATOM 1224 C CA . LEU A 1 144 ? -7.364 8.093 -14.359 1.00 94.88 144 LEU A CA 1
ATOM 1225 C C . LEU A 1 144 ? -7.936 6.997 -13.448 1.00 94.88 144 LEU A C 1
ATOM 1227 O O . LEU A 1 144 ? -8.539 7.300 -12.421 1.00 94.88 144 LEU A O 1
ATOM 1231 N N . SER A 1 145 ? -7.747 5.729 -13.815 1.00 94.38 145 SER A N 1
ATOM 1232 C CA . SER A 1 145 ? -8.175 4.592 -13.000 1.00 94.38 145 SER A CA 1
ATOM 1233 C C . SER A 1 145 ? -7.438 4.538 -11.659 1.00 94.38 145 SER A C 1
ATOM 1235 O O . SER A 1 145 ? -8.073 4.267 -10.641 1.00 94.38 145 SER A O 1
ATOM 1237 N N . GLU A 1 146 ? -6.131 4.804 -11.641 1.00 93.12 146 GLU A N 1
ATOM 1238 C CA . GLU A 1 146 ? -5.337 4.896 -10.412 1.00 93.12 146 GLU A CA 1
ATOM 1239 C C . GLU A 1 146 ? -5.826 6.056 -9.542 1.00 93.12 146 GLU A C 1
ATOM 1241 O O . GLU A 1 146 ? -6.162 5.851 -8.380 1.00 93.12 146 GLU A O 1
ATOM 1246 N N . LEU A 1 147 ? -5.993 7.247 -10.124 1.00 94.31 147 LEU A N 1
ATOM 1247 C CA . LEU A 1 147 ? -6.472 8.429 -9.409 1.00 94.31 147 LEU A CA 1
ATOM 1248 C C . LEU A 1 147 ? -7.847 8.201 -8.764 1.00 94.31 147 LEU A C 1
ATOM 1250 O O . LEU A 1 147 ? -8.081 8.606 -7.622 1.00 94.31 147 LEU A O 1
ATOM 1254 N N . ILE A 1 148 ? -8.768 7.547 -9.480 1.00 96.44 148 ILE A N 1
ATOM 1255 C CA . ILE A 1 148 ? -10.086 7.180 -8.947 1.00 96.44 148 ILE A CA 1
ATOM 1256 C C . ILE A 1 148 ? -9.935 6.174 -7.802 1.00 96.44 148 ILE A C 1
ATOM 1258 O O . ILE A 1 148 ? -10.550 6.358 -6.750 1.00 96.44 148 ILE A O 1
ATOM 1262 N N . SER A 1 149 ? -9.117 5.135 -7.987 1.00 94.94 149 SER A N 1
ATOM 1263 C CA . SER A 1 149 ? -8.837 4.126 -6.961 1.00 94.94 149 SER A CA 1
ATOM 1264 C C . SER A 1 149 ? -8.298 4.779 -5.683 1.00 94.94 149 SER A C 1
ATOM 1266 O O . SER A 1 149 ? -8.876 4.612 -4.606 1.00 94.94 149 SER A O 1
ATOM 1268 N N . ASP A 1 150 ? -7.263 5.606 -5.798 1.00 94.31 150 ASP A N 1
ATOM 1269 C CA . ASP A 1 150 ? -6.649 6.318 -4.675 1.00 94.31 150 ASP A CA 1
ATOM 1270 C C . ASP A 1 150 ? -7.638 7.254 -3.980 1.00 94.31 150 ASP A C 1
ATOM 1272 O O . ASP A 1 150 ? -7.717 7.279 -2.749 1.00 94.31 150 ASP A O 1
ATOM 1276 N N . SER A 1 151 ? -8.472 7.956 -4.750 1.00 96.19 151 SER A N 1
ATOM 1277 C CA . SER A 1 151 ? -9.523 8.820 -4.206 1.00 96.19 151 SER A CA 1
ATOM 1278 C C . SER A 1 151 ? -10.550 8.030 -3.389 1.00 96.19 151 SER A C 1
ATOM 1280 O O . SER A 1 151 ? -10.959 8.475 -2.311 1.00 96.19 151 SER A O 1
ATOM 1282 N N . ILE A 1 152 ? -10.950 6.842 -3.858 1.00 96.56 152 ILE A N 1
ATOM 1283 C CA . ILE A 1 152 ? -11.866 5.943 -3.139 1.00 96.56 152 ILE A CA 1
ATOM 1284 C C . ILE A 1 152 ? -11.223 5.465 -1.833 1.00 96.56 152 ILE A C 1
ATOM 1286 O O . ILE A 1 152 ? -11.855 5.529 -0.773 1.00 96.56 152 ILE A O 1
ATOM 1290 N N . HIS A 1 153 ? -9.961 5.032 -1.873 1.00 95.50 153 HIS A N 1
ATOM 1291 C CA . HIS A 1 153 ? -9.258 4.559 -0.681 1.00 95.50 153 HIS A CA 1
ATOM 1292 C C . HIS A 1 153 ? -9.039 5.665 0.347 1.00 95.50 153 HIS A C 1
ATOM 1294 O O . HIS A 1 153 ? -9.324 5.443 1.529 1.00 95.50 153 HIS A O 1
ATOM 1300 N N . ALA A 1 154 ? -8.602 6.846 -0.091 1.00 96.00 154 ALA A N 1
ATOM 1301 C CA . ALA A 1 154 ? -8.422 8.019 0.755 1.00 96.00 154 ALA A CA 1
ATOM 1302 C C . ALA A 1 154 ? -9.742 8.442 1.409 1.00 96.00 154 ALA A C 1
ATOM 1304 O O . ALA A 1 154 ? -9.815 8.579 2.633 1.00 96.00 154 ALA A O 1
ATOM 1305 N N . THR A 1 155 ? -10.813 8.556 0.620 1.00 97.56 155 THR A N 1
ATOM 1306 C CA . THR A 1 155 ? -12.144 8.922 1.127 1.00 97.56 155 THR A CA 1
ATOM 1307 C C . THR A 1 155 ? -12.643 7.898 2.141 1.00 97.56 155 THR A C 1
ATOM 1309 O O . THR A 1 155 ? -13.090 8.261 3.230 1.00 97.56 155 THR A O 1
ATOM 1312 N N . GLY A 1 156 ? -12.518 6.605 1.842 1.00 96.94 156 GLY A N 1
ATOM 1313 C CA . GL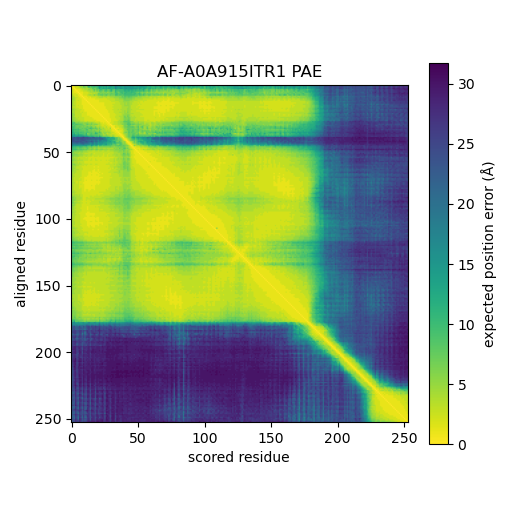Y A 1 156 ? -12.938 5.568 2.774 1.00 96.94 156 GLY A CA 1
ATOM 1314 C C . GLY A 1 156 ? -12.108 5.551 4.065 1.00 96.94 156 GLY A C 1
ATOM 1315 O O . GLY A 1 156 ? -12.678 5.379 5.139 1.00 96.94 156 GLY A O 1
ATOM 1316 N N . MET A 1 157 ? -10.799 5.837 4.013 1.00 97.75 157 MET A N 1
ATOM 1317 C CA . MET A 1 157 ? -9.984 6.028 5.224 1.00 97.75 157 MET A CA 1
ATOM 1318 C C . MET A 1 157 ? -10.494 7.191 6.083 1.00 97.75 157 MET A C 1
ATOM 1320 O O . MET A 1 157 ? -10.638 7.035 7.299 1.00 97.75 157 MET A O 1
ATOM 1324 N N . VAL A 1 158 ? -10.814 8.334 5.467 1.00 97.94 158 VAL A N 1
ATOM 1325 C CA . VAL A 1 158 ? -11.393 9.493 6.168 1.00 97.94 158 VAL A CA 1
ATOM 1326 C C . VAL A 1 158 ? -12.719 9.122 6.831 1.00 97.94 158 VAL A C 1
ATOM 1328 O O . VAL A 1 158 ? -12.945 9.492 7.986 1.00 97.94 158 VAL A O 1
ATOM 1331 N N . ILE A 1 159 ? -13.570 8.349 6.152 1.00 98.25 159 ILE A N 1
ATOM 1332 C CA . ILE A 1 159 ? -14.833 7.857 6.713 1.00 98.25 159 ILE A CA 1
ATOM 1333 C C . ILE A 1 159 ? -14.562 6.971 7.937 1.00 98.25 159 ILE A C 1
ATOM 1335 O O . ILE A 1 159 ? -15.094 7.246 9.016 1.00 98.25 159 ILE A O 1
ATOM 1339 N N . TRP A 1 160 ? -13.687 5.964 7.817 1.00 98.06 160 TRP A N 1
ATOM 1340 C CA . TRP A 1 160 ? -13.363 5.057 8.922 1.00 98.06 160 TRP A CA 1
ATOM 1341 C C . TRP A 1 160 ? -12.855 5.807 10.155 1.00 98.06 160 TRP A C 1
ATOM 1343 O O . TRP A 1 160 ? -13.369 5.607 11.261 1.00 98.06 160 TRP A O 1
ATOM 1353 N N . TYR A 1 161 ? -11.885 6.707 9.977 1.00 98.12 161 TYR A N 1
ATOM 1354 C CA . TYR A 1 161 ? -11.313 7.463 11.088 1.00 98.12 161 TYR A CA 1
ATOM 1355 C C . TYR A 1 161 ? -12.289 8.480 11.680 1.00 98.12 161 TYR A C 1
ATOM 1357 O O . TYR A 1 161 ? -12.346 8.614 12.904 1.00 98.12 161 TYR A O 1
ATOM 1365 N N . THR A 1 162 ? -13.120 9.130 10.863 1.00 98.25 162 THR A N 1
ATOM 1366 C CA . THR A 1 162 ? -14.187 10.013 11.359 1.00 98.25 162 THR A CA 1
ATOM 1367 C C . THR A 1 162 ? -15.157 9.247 12.258 1.00 98.25 162 THR A C 1
ATOM 1369 O O . THR A 1 162 ? -15.416 9.669 13.388 1.00 98.25 162 THR A O 1
ATOM 1372 N N . CYS A 1 163 ? -15.632 8.074 11.823 1.00 98.06 163 CYS A N 1
ATOM 1373 C CA . CYS A 1 163 ? -16.514 7.227 12.629 1.00 98.06 163 CYS A CA 1
ATOM 1374 C C . CYS A 1 163 ? -15.860 6.806 13.955 1.00 98.06 163 CYS A C 1
ATOM 1376 O O . CYS A 1 163 ? -16.493 6.879 15.015 1.00 98.06 163 CYS A O 1
ATOM 1378 N N . ILE A 1 164 ? -14.585 6.398 13.917 1.00 97.31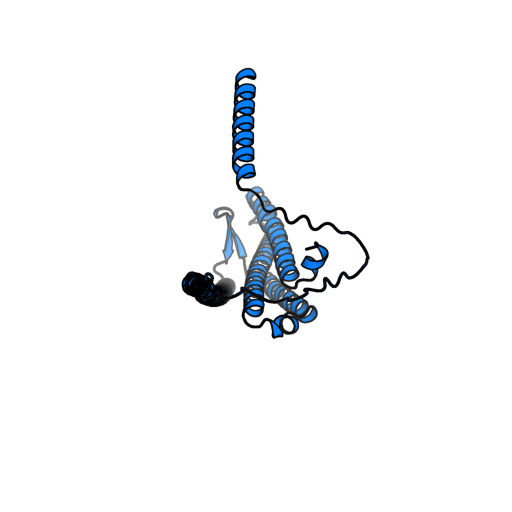 164 ILE A N 1
ATOM 1379 C CA . ILE A 1 164 ? -13.804 6.049 15.113 1.00 97.31 164 ILE A CA 1
ATOM 1380 C C . ILE A 1 164 ? -13.761 7.224 16.096 1.00 97.31 164 ILE A C 1
ATOM 1382 O O . ILE A 1 164 ? -14.086 7.053 17.274 1.00 97.31 164 ILE A O 1
ATOM 1386 N N . LEU A 1 165 ? -13.399 8.418 15.623 1.00 97.00 165 LEU A N 1
ATOM 1387 C CA . LEU A 1 165 ? -13.265 9.607 16.463 1.00 97.00 165 LEU A CA 1
ATOM 1388 C C . LEU A 1 165 ? -14.600 10.025 17.084 1.00 97.00 165 LEU A C 1
ATOM 1390 O O . LEU A 1 165 ? -14.642 10.331 18.277 1.00 97.00 165 LEU A O 1
ATOM 1394 N N . VAL A 1 166 ? -15.695 9.983 16.320 1.00 97.62 166 VAL A N 1
ATOM 1395 C CA . VAL A 1 166 ? -17.044 10.281 16.829 1.00 97.62 166 VAL A CA 1
ATOM 1396 C C . VAL A 1 166 ? -17.425 9.314 17.951 1.00 97.62 166 VAL A C 1
ATOM 1398 O O . VAL A 1 166 ? -17.806 9.753 19.039 1.00 97.62 166 VAL A O 1
ATOM 1401 N N . LYS A 1 167 ? -17.253 8.000 17.749 1.00 94.00 167 LYS A N 1
ATOM 1402 C CA . LYS A 1 167 ? -17.583 6.995 18.773 1.00 94.00 167 LYS A CA 1
ATOM 1403 C C . LYS A 1 167 ? -16.722 7.139 20.030 1.00 94.00 167 LYS A C 1
ATOM 1405 O O . LYS A 1 167 ? -17.238 7.020 21.145 1.00 94.00 167 LYS A O 1
ATOM 1410 N N . LEU A 1 168 ? -15.430 7.429 19.874 1.00 92.56 168 LEU A N 1
ATOM 1411 C CA . LEU A 1 168 ? -14.536 7.683 21.005 1.00 92.56 168 LEU A CA 1
ATOM 1412 C C . LEU A 1 168 ? -14.936 8.948 21.774 1.00 92.56 168 LEU A C 1
ATOM 1414 O O . LEU A 1 168 ? -14.989 8.907 23.003 1.00 92.56 168 LEU A O 1
ATOM 1418 N N . ARG A 1 169 ? -15.288 10.039 21.080 1.00 94.38 169 ARG A N 1
ATOM 1419 C CA . ARG A 1 169 ? -15.776 11.271 21.720 1.00 94.38 169 ARG A CA 1
ATOM 1420 C C . ARG A 1 169 ? -17.047 11.028 22.525 1.00 94.38 169 ARG A C 1
ATOM 1422 O O . ARG A 1 169 ? -17.086 11.410 23.689 1.00 94.38 169 ARG A O 1
ATOM 1429 N N . ILE A 1 170 ? -18.037 10.336 21.957 1.00 93.69 170 ILE A N 1
ATOM 1430 C CA . ILE A 1 170 ? -19.281 9.992 22.667 1.00 93.69 170 ILE A CA 1
ATOM 1431 C C . ILE A 1 170 ? -18.970 9.192 23.937 1.00 93.69 170 ILE A C 1
ATOM 1433 O O . ILE A 1 170 ? -19.451 9.534 25.016 1.00 93.69 170 ILE A O 1
ATOM 1437 N N . LYS A 1 171 ? -18.110 8.168 23.840 1.00 87.00 171 LYS A N 1
ATOM 1438 C CA . LYS A 1 171 ? -17.720 7.345 24.993 1.00 87.00 171 LYS A CA 1
ATOM 1439 C C . LYS A 1 171 ? -17.044 8.173 26.090 1.00 87.00 171 LYS A C 1
ATOM 1441 O O . LYS A 1 171 ? -17.370 8.005 27.261 1.00 87.00 171 LYS A O 1
ATOM 1446 N N . VAL A 1 172 ? -16.132 9.077 25.727 1.00 88.12 172 VAL A N 1
ATOM 1447 C CA . VAL A 1 172 ? -15.465 9.977 26.683 1.00 88.12 172 VAL A CA 1
ATOM 1448 C C . VAL A 1 172 ? -16.463 10.938 27.327 1.00 88.12 172 VAL A C 1
ATOM 1450 O O . VAL A 1 172 ? -16.406 11.130 28.539 1.00 88.12 172 VAL A O 1
ATOM 1453 N N . THR A 1 173 ? -17.400 11.506 26.564 1.00 90.75 173 THR A N 1
ATOM 1454 C CA . THR A 1 173 ? -18.447 12.389 27.102 1.00 90.75 173 THR A CA 1
ATOM 1455 C C . THR A 1 173 ? -19.335 11.653 28.101 1.00 90.75 173 THR A C 1
ATOM 1457 O O . THR A 1 173 ? -19.537 12.153 29.203 1.00 90.75 173 THR A O 1
ATOM 1460 N N . ILE A 1 174 ? -19.785 10.434 27.784 1.00 87.69 174 ILE A N 1
ATOM 1461 C CA . ILE A 1 174 ? -20.581 9.610 28.706 1.00 87.69 174 ILE A CA 1
ATOM 1462 C C . ILE A 1 174 ? -19.793 9.309 29.984 1.00 87.69 174 ILE A C 1
ATOM 1464 O O . ILE A 1 174 ? -20.328 9.463 31.078 1.00 87.69 174 ILE A O 1
ATOM 1468 N N . LEU A 1 175 ? -18.515 8.930 29.870 1.00 82.50 175 LEU A N 1
ATOM 1469 C CA . LEU A 1 175 ? -17.661 8.671 31.033 1.00 82.50 175 LEU A CA 1
ATOM 1470 C C . LEU A 1 175 ? -17.430 9.929 31.877 1.00 82.50 175 LEU A C 1
ATOM 1472 O O . LEU A 1 175 ? -17.387 9.829 33.099 1.00 82.50 175 LEU A O 1
ATOM 1476 N N . ARG A 1 176 ? -17.324 11.111 31.259 1.00 84.94 176 ARG A N 1
ATOM 1477 C CA . ARG A 1 176 ? -17.249 12.389 31.982 1.00 84.94 176 ARG A CA 1
ATOM 1478 C C . ARG A 1 176 ? -18.560 12.719 32.686 1.00 84.94 176 ARG A C 1
ATOM 1480 O O . ARG A 1 176 ? -18.515 13.116 33.841 1.00 84.94 176 ARG A O 1
ATOM 1487 N N . CYS A 1 177 ? -19.713 12.516 32.051 1.00 83.25 177 CYS A N 1
ATOM 1488 C CA . CYS A 1 177 ? -21.017 12.711 32.689 1.00 83.25 177 CYS A CA 1
ATOM 1489 C C . CYS A 1 177 ? -21.236 11.717 33.840 1.00 83.25 177 CYS A C 1
ATOM 1491 O O . CYS A 1 177 ? -21.670 12.113 34.916 1.00 83.25 177 CYS A O 1
ATOM 1493 N N . ALA A 1 178 ? -20.866 10.447 33.659 1.00 83.31 178 ALA A N 1
ATOM 1494 C CA . ALA A 1 178 ? -20.948 9.422 34.697 1.00 83.31 178 ALA A CA 1
ATOM 1495 C C . ALA A 1 178 ? -19.953 9.673 35.842 1.00 83.31 178 ALA A C 1
ATOM 1497 O O . ALA A 1 178 ? -20.306 9.515 37.005 1.00 83.31 178 ALA A O 1
ATOM 1498 N N . GLY A 1 179 ? -18.730 10.107 35.528 1.00 78.06 179 GLY A N 1
ATOM 1499 C CA . GLY A 1 179 ? -17.705 10.483 36.502 1.00 78.06 179 GLY A CA 1
ATOM 1500 C C . GLY A 1 179 ? -18.066 11.752 37.270 1.00 78.06 179 GLY A C 1
ATOM 1501 O O . GLY A 1 179 ? -17.893 11.789 38.481 1.00 78.06 179 GLY A O 1
ATOM 1502 N N . ASN A 1 180 ? -18.659 12.749 36.611 1.00 61.28 180 ASN A N 1
ATOM 1503 C CA . ASN A 1 180 ? -19.224 13.918 37.281 1.00 61.28 180 ASN A CA 1
ATOM 1504 C C . ASN A 1 180 ? -20.429 13.531 38.136 1.00 61.28 180 ASN A C 1
ATOM 1506 O O . ASN A 1 180 ? -20.551 14.057 39.229 1.00 61.28 180 ASN A O 1
ATOM 1510 N N . ASN A 1 181 ? -21.249 12.560 37.726 1.00 56.53 181 ASN A N 1
ATOM 1511 C CA . ASN A 1 181 ? -22.304 12.008 38.577 1.00 56.53 181 ASN A CA 1
ATOM 1512 C C . ASN A 1 181 ? -21.743 11.188 39.746 1.00 56.53 181 ASN A C 1
ATOM 1514 O O . ASN A 1 181 ? -22.331 11.213 40.817 1.00 56.53 181 ASN A O 1
ATOM 1518 N N . ALA A 1 182 ? -20.599 10.515 39.597 1.00 52.88 182 ALA A N 1
ATOM 1519 C CA . ALA A 1 182 ? -19.910 9.827 40.689 1.00 52.88 182 ALA A CA 1
ATOM 1520 C C . ALA A 1 182 ? -19.238 10.818 41.655 1.00 52.88 182 ALA A C 1
ATOM 1522 O O . ALA A 1 182 ? -19.306 10.630 42.864 1.00 52.88 182 ALA A O 1
ATOM 1523 N N . ILE A 1 183 ? -18.662 11.913 41.149 1.00 53.31 183 ILE A N 1
ATOM 1524 C CA . ILE A 1 183 ? -18.152 13.029 41.957 1.00 53.31 183 ILE A CA 1
ATOM 1525 C C . ILE A 1 183 ? -19.316 13.761 42.631 1.00 53.31 183 ILE A C 1
ATOM 1527 O O . ILE A 1 183 ? -19.199 14.099 43.800 1.00 53.31 183 ILE A O 1
ATOM 1531 N N . ILE A 1 184 ? -20.460 13.926 41.964 1.00 51.03 184 ILE A N 1
ATOM 1532 C CA . ILE A 1 184 ? -21.693 14.478 42.537 1.00 51.03 184 ILE A CA 1
ATOM 1533 C C . ILE A 1 184 ? -22.296 13.507 43.557 1.00 51.03 184 ILE A C 1
ATOM 1535 O O . ILE A 1 184 ? -22.732 13.972 44.595 1.00 51.03 184 ILE A O 1
ATOM 1539 N N . TYR A 1 185 ? -22.243 12.183 43.375 1.00 48.16 185 TYR A N 1
ATOM 1540 C CA . TYR A 1 185 ? -22.653 11.207 44.397 1.00 48.16 185 TYR A CA 1
ATOM 1541 C C . TYR A 1 185 ? -21.691 11.189 45.592 1.00 48.16 185 TYR A C 1
ATOM 1543 O O . TYR A 1 185 ? -22.137 11.096 46.731 1.00 48.16 185 TYR A O 1
ATOM 1551 N N . ILE A 1 186 ? -20.381 11.334 45.375 1.00 51.16 186 ILE A N 1
ATOM 1552 C CA . ILE A 1 186 ? -19.380 11.445 46.448 1.00 51.16 186 ILE A CA 1
ATOM 1553 C C . ILE A 1 186 ? -19.486 12.812 47.155 1.00 51.16 186 ILE A C 1
ATOM 1555 O O . ILE A 1 186 ? -19.347 12.884 48.377 1.00 51.16 186 ILE A O 1
ATOM 1559 N N . MET A 1 187 ? -19.810 13.896 46.444 1.00 46.66 187 MET A N 1
ATOM 1560 C CA . MET A 1 187 ? -20.042 15.225 47.023 1.00 46.66 187 MET A CA 1
ATOM 1561 C C . MET A 1 187 ? -21.406 15.336 47.718 1.00 46.66 187 MET A C 1
ATOM 1563 O O . MET A 1 187 ? -21.461 15.847 48.831 1.00 46.66 187 MET A O 1
ATOM 1567 N N . LEU A 1 188 ? -22.497 14.800 47.163 1.00 45.53 188 LEU A N 1
ATOM 1568 C CA . LEU A 1 188 ? -23.812 14.751 47.822 1.00 45.53 188 LEU A CA 1
ATOM 1569 C C . LEU A 1 188 ? -23.785 13.823 49.033 1.00 45.53 188 LEU A C 1
ATOM 1571 O O . LEU A 1 188 ? -24.293 14.200 50.085 1.00 45.53 188 LEU A O 1
ATOM 1575 N N . ASN A 1 189 ? -23.121 12.666 48.953 1.00 40.06 189 ASN A N 1
ATOM 1576 C CA . ASN A 1 189 ? -23.003 11.774 50.105 1.00 40.06 189 ASN A CA 1
ATOM 1577 C C . ASN A 1 189 ? -22.051 12.340 51.178 1.00 40.06 189 ASN A C 1
ATOM 1579 O O . ASN A 1 189 ? -22.293 12.141 52.364 1.00 40.06 189 ASN A O 1
ATOM 1583 N N . SER A 1 190 ? -21.016 13.112 50.815 1.00 45.56 190 SER A N 1
ATOM 1584 C CA . SER A 1 190 ? -20.147 13.790 51.800 1.00 45.56 190 SER A CA 1
ATOM 1585 C C . SER A 1 190 ? -20.742 15.082 52.379 1.00 45.56 190 SER A C 1
ATOM 1587 O O . SER A 1 190 ? -20.393 15.456 53.501 1.00 45.56 190 SER A O 1
ATOM 1589 N N . THR A 1 191 ? -21.689 15.719 51.684 1.00 45.66 191 THR A N 1
ATOM 1590 C CA . THR A 1 191 ? -22.416 16.898 52.190 1.00 45.66 191 THR A CA 1
ATOM 1591 C C . THR A 1 191 ? -23.606 16.490 53.067 1.00 45.66 191 THR A C 1
ATOM 1593 O O . THR A 1 191 ? -23.841 17.112 54.102 1.00 45.66 191 THR A O 1
ATOM 1596 N N . ILE A 1 192 ? -24.288 15.380 52.753 1.00 46.53 192 ILE A N 1
ATOM 1597 C CA . ILE A 1 192 ? -25.383 14.836 53.576 1.00 46.53 192 ILE A CA 1
ATOM 1598 C C . ILE A 1 192 ? -24.854 14.133 54.848 1.00 46.53 192 ILE A C 1
ATOM 1600 O O . ILE A 1 192 ? -25.496 14.196 55.896 1.00 46.53 192 ILE A O 1
ATOM 1604 N N . ASN A 1 193 ? -23.637 13.567 54.845 1.00 41.38 193 ASN A N 1
ATOM 1605 C CA . ASN A 1 193 ? -23.067 12.910 56.037 1.00 41.38 193 ASN A CA 1
ATOM 1606 C C . ASN A 1 193 ? -22.359 13.825 57.054 1.00 41.38 193 ASN A C 1
ATOM 1608 O O . ASN A 1 193 ? -21.872 13.326 58.071 1.00 41.38 193 ASN A O 1
ATOM 1612 N N . ARG A 1 194 ? -22.298 15.152 56.860 1.00 45.97 194 ARG A N 1
ATOM 1613 C CA . ARG A 1 194 ? -21.655 16.044 57.851 1.00 45.97 194 ARG A CA 1
ATOM 1614 C C . ARG A 1 194 ? -22.555 16.481 59.011 1.00 45.97 194 ARG A C 1
ATOM 1616 O O . ARG A 1 194 ? -22.019 16.935 60.018 1.00 45.97 194 ARG A O 1
ATOM 1623 N N . LYS A 1 195 ? -23.880 16.284 58.938 1.00 46.62 195 LYS A N 1
ATOM 1624 C CA . LYS A 1 195 ? -24.802 16.572 60.062 1.00 46.62 195 LYS A CA 1
ATOM 1625 C C . LYS A 1 195 ? -25.329 15.346 60.819 1.00 46.62 195 LYS A C 1
ATOM 1627 O O . LYS A 1 195 ? -25.791 15.521 61.938 1.00 46.62 195 LYS A O 1
ATOM 1632 N N . PHE A 1 196 ? -25.185 14.127 60.292 1.00 44.78 196 PHE A N 1
ATOM 1633 C CA . PHE A 1 196 ? -25.651 12.906 60.976 1.00 44.78 196 PHE A CA 1
ATOM 1634 C C . PHE A 1 196 ? -24.550 12.042 61.613 1.00 44.78 196 PHE A C 1
ATOM 1636 O O . PHE A 1 196 ? -24.853 11.081 62.308 1.00 44.78 196 PHE A O 1
ATOM 1643 N N . ARG A 1 197 ? -23.270 12.419 61.499 1.00 43.97 197 ARG A N 1
ATOM 1644 C CA . ARG A 1 197 ? -22.153 11.752 62.204 1.00 43.97 197 ARG A CA 1
ATOM 1645 C C . ARG A 1 197 ? -21.773 12.411 63.535 1.00 43.97 197 ARG A C 1
ATOM 1647 O O . ARG A 1 197 ? -20.597 12.465 63.886 1.00 43.97 197 ARG A O 1
ATOM 1654 N N . LYS A 1 198 ? -22.748 12.936 64.281 1.00 46.22 198 LYS A N 1
ATOM 1655 C CA . LYS A 1 198 ? -22.485 13.426 65.647 1.00 46.22 198 LYS A CA 1
ATOM 1656 C C . LYS A 1 198 ? -23.411 12.910 66.739 1.00 46.22 198 LYS A C 1
ATOM 1658 O O . LYS A 1 198 ? -23.151 13.210 67.895 1.00 46.22 198 LYS A O 1
ATOM 1663 N N . LEU A 1 199 ? -24.414 12.094 66.428 1.00 48.12 199 LEU A N 1
ATOM 1664 C CA . LEU A 1 199 ? -25.283 11.509 67.444 1.00 48.12 199 LEU A CA 1
ATOM 1665 C C . LEU A 1 199 ? -25.616 10.065 67.072 1.00 48.12 199 LEU A C 1
ATOM 1667 O O . LEU A 1 199 ? -26.022 9.789 65.951 1.00 48.12 199 LEU A O 1
ATOM 1671 N N . VAL A 1 200 ? -25.474 9.187 68.064 1.00 46.41 200 VAL A N 1
ATOM 1672 C CA . VAL A 1 200 ? -25.844 7.764 68.068 1.00 46.41 200 VAL A CA 1
ATOM 1673 C C . VAL A 1 200 ? -24.830 6.823 67.409 1.00 46.41 200 VAL A C 1
ATOM 1675 O O . VAL A 1 200 ? -25.007 6.355 66.298 1.00 46.41 200 VAL A O 1
ATOM 1678 N N . PHE A 1 201 ? -23.774 6.502 68.157 1.00 39.91 201 PHE A N 1
ATOM 1679 C CA . PHE A 1 201 ? -23.510 5.116 68.570 1.00 39.91 201 PHE A CA 1
ATOM 1680 C C . PHE A 1 201 ? -22.750 5.170 69.900 1.00 39.91 201 PHE A C 1
ATOM 1682 O O . PHE A 1 201 ? -21.528 5.069 69.977 1.00 39.91 201 PHE A O 1
ATOM 1689 N N . HIS A 1 202 ? -23.510 5.414 70.966 1.00 46.84 202 HIS A N 1
ATOM 1690 C CA . HIS A 1 202 ? -23.115 5.056 72.320 1.00 46.84 202 HIS A CA 1
ATOM 1691 C C . HIS A 1 202 ? -23.843 3.754 72.651 1.00 46.84 202 HIS A C 1
ATOM 1693 O O . HIS A 1 202 ? -25.069 3.716 72.618 1.00 46.84 202 HIS A O 1
ATOM 1699 N N . GLY A 1 203 ? -23.082 2.709 72.967 1.00 47.09 203 GLY A N 1
ATOM 1700 C CA . GLY A 1 203 ? -23.599 1.542 73.673 1.00 47.09 203 GLY A CA 1
ATOM 1701 C C . GLY A 1 203 ? -23.742 0.260 72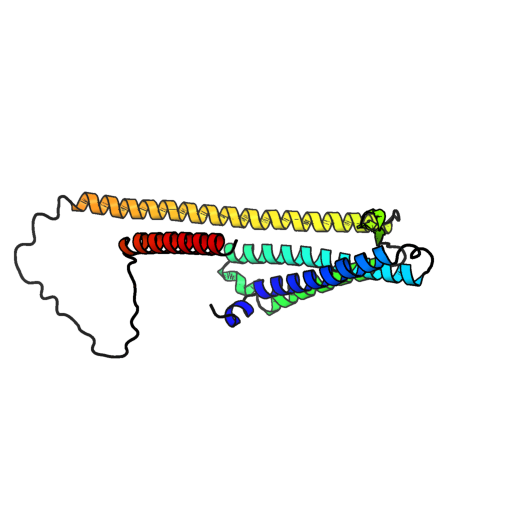.853 1.00 47.09 203 GLY A C 1
ATOM 1702 O O . GLY A 1 203 ? -24.681 0.100 72.085 1.00 47.09 203 GLY A O 1
ATOM 1703 N N . LYS A 1 204 ? -22.872 -0.690 73.219 1.00 46.94 204 LYS A N 1
ATOM 1704 C CA . LYS A 1 204 ? -23.000 -2.157 73.140 1.00 46.94 204 LYS A CA 1
ATOM 1705 C C . LYS A 1 204 ? -22.434 -2.850 71.892 1.00 46.94 204 LYS A C 1
ATOM 1707 O O . LYS A 1 204 ? -23.109 -3.091 70.904 1.00 46.94 204 LYS A O 1
ATOM 1712 N N . ASN A 1 205 ? -21.165 -3.237 72.056 1.00 47.78 205 ASN A N 1
ATOM 1713 C CA . ASN A 1 205 ? -20.554 -4.511 71.664 1.00 47.78 205 ASN A CA 1
ATOM 1714 C C . ASN A 1 205 ? -20.923 -5.071 70.285 1.00 47.78 205 ASN A C 1
ATOM 1716 O O . ASN A 1 205 ? -21.760 -5.961 70.170 1.00 47.78 205 ASN A O 1
ATOM 1720 N N . VAL A 1 206 ? -20.166 -4.659 69.268 1.00 37.66 206 VAL A N 1
ATOM 1721 C CA . VAL A 1 206 ? -19.956 -5.475 68.068 1.00 37.66 206 VAL A CA 1
ATOM 1722 C C . VAL A 1 206 ? -18.524 -5.999 68.120 1.00 37.66 206 VAL A C 1
ATOM 1724 O O . VAL A 1 206 ? -17.562 -5.273 67.876 1.00 37.66 206 VAL A O 1
ATOM 1727 N N . PHE A 1 207 ? -18.394 -7.270 68.498 1.00 39.00 207 PHE A N 1
ATOM 1728 C CA . PHE A 1 207 ? -17.173 -8.051 68.338 1.00 39.00 207 PHE A CA 1
ATOM 1729 C C . PHE A 1 207 ? -16.905 -8.200 66.835 1.00 39.00 207 PHE A C 1
ATOM 1731 O O . PHE A 1 207 ? -17.611 -8.928 66.142 1.00 39.00 207 PHE A O 1
ATOM 1738 N N . VAL A 1 208 ? -15.883 -7.520 66.316 1.00 38.59 208 VAL A N 1
ATOM 1739 C CA . VAL A 1 208 ? -15.331 -7.840 64.995 1.00 38.59 208 VAL A CA 1
ATOM 1740 C C . VAL A 1 208 ? -14.291 -8.932 65.212 1.00 38.59 208 VAL A C 1
ATOM 1742 O O . VAL A 1 208 ? -13.128 -8.657 65.508 1.00 38.59 208 VAL A O 1
ATOM 1745 N N . SER A 1 209 ? -14.721 -10.192 65.119 1.00 33.34 209 SER A N 1
ATOM 1746 C CA . SER A 1 209 ? -13.804 -11.326 65.059 1.00 33.34 209 SER A CA 1
ATOM 1747 C C . SER A 1 209 ? -12.960 -11.204 63.793 1.00 33.34 209 SER A C 1
ATOM 1749 O O . SER A 1 209 ? -13.447 -11.316 62.667 1.00 33.34 209 SER A O 1
ATOM 1751 N N . ARG A 1 210 ? -11.674 -10.944 64.001 1.00 38.66 210 ARG A N 1
ATOM 1752 C CA . ARG A 1 210 ? -10.632 -10.917 62.984 1.00 38.66 210 ARG A CA 1
ATOM 1753 C C . ARG A 1 210 ? -10.438 -12.346 62.466 1.00 38.66 210 ARG A C 1
ATOM 1755 O O . ARG A 1 210 ? -9.727 -13.130 63.086 1.00 38.66 210 ARG A O 1
ATOM 1762 N N . ILE A 1 211 ? -11.078 -12.698 61.353 1.00 37.56 211 ILE A N 1
ATOM 1763 C CA . ILE A 1 211 ? -10.724 -13.916 60.617 1.00 37.56 211 ILE A CA 1
ATOM 1764 C C . ILE A 1 211 ? -9.389 -13.630 59.928 1.00 37.56 211 ILE A C 1
ATOM 1766 O O . ILE A 1 211 ? -9.312 -12.869 58.967 1.00 37.56 211 ILE A O 1
ATOM 1770 N N . VAL A 1 212 ? -8.328 -14.196 60.495 1.00 46.16 212 VAL A N 1
ATOM 1771 C CA . VAL A 1 212 ? -6.992 -14.282 59.907 1.00 46.16 212 VAL A CA 1
ATOM 1772 C C . VAL A 1 212 ? -6.939 -15.584 59.105 1.00 46.16 212 VAL A C 1
ATOM 1774 O O . VAL A 1 212 ? -7.038 -16.645 59.719 1.00 46.16 212 VAL A O 1
ATOM 1777 N N . PRO A 1 213 ? -6.752 -15.562 57.774 1.00 40.34 213 PRO A N 1
ATOM 1778 C CA . PRO A 1 213 ? -6.282 -16.729 57.050 1.00 40.34 213 PRO A CA 1
ATOM 1779 C C . PRO A 1 213 ? -4.754 -16.765 57.123 1.00 40.34 213 PRO A C 1
ATOM 1781 O O . PRO A 1 213 ? -4.043 -15.862 56.680 1.00 40.34 213 PRO A O 1
ATOM 1784 N N . THR A 1 214 ? -4.263 -17.827 57.739 1.00 41.06 214 THR A N 1
ATOM 1785 C CA . THR A 1 214 ? -2.862 -18.188 57.926 1.00 41.06 214 THR A CA 1
ATOM 1786 C C . THR A 1 214 ? -2.242 -18.668 56.604 1.00 41.06 214 THR A C 1
ATOM 1788 O O . THR A 1 214 ? -2.748 -19.632 56.048 1.00 41.06 214 THR A O 1
ATOM 1791 N N . ARG A 1 215 ? -1.108 -18.058 56.195 1.00 37.28 215 ARG A N 1
ATOM 1792 C CA . ARG A 1 215 ? -0.044 -18.540 55.259 1.00 37.28 215 ARG A CA 1
ATOM 1793 C C . ARG A 1 215 ? -0.506 -18.917 53.827 1.00 37.28 215 ARG A C 1
ATOM 1795 O O . ARG A 1 215 ? -1.408 -19.709 53.643 1.00 37.28 215 ARG A O 1
ATOM 1802 N N . VAL A 1 216 ? 0.092 -18.423 52.736 1.00 37.94 216 VAL A N 1
ATOM 1803 C CA . VAL A 1 216 ? 1.469 -18.674 52.258 1.00 37.94 216 VAL A CA 1
ATOM 1804 C C . VAL A 1 216 ? 1.853 -17.629 51.179 1.00 37.94 216 VAL A C 1
ATOM 1806 O O . VAL A 1 216 ? 1.013 -17.182 50.405 1.00 37.94 216 VAL A O 1
ATOM 1809 N N . SER A 1 217 ? 3.157 -17.325 51.110 1.00 34.03 217 SER A N 1
ATOM 1810 C CA . SER A 1 217 ? 3.942 -16.650 50.049 1.00 34.03 217 SER A CA 1
ATOM 1811 C C . SER A 1 217 ? 3.814 -15.131 49.842 1.00 34.03 217 SER A C 1
ATOM 1813 O O . SER A 1 217 ? 2.866 -14.601 49.275 1.00 34.03 217 SER A O 1
ATOM 1815 N N . MET A 1 218 ? 4.892 -14.460 50.260 1.00 39.19 218 MET A N 1
ATOM 1816 C CA . MET A 1 218 ? 5.278 -13.080 49.982 1.00 39.19 218 MET A CA 1
ATOM 1817 C C . MET A 1 218 ? 5.479 -12.818 48.482 1.00 39.19 218 MET A C 1
ATOM 1819 O O . MET A 1 218 ? 6.376 -13.400 47.881 1.00 39.19 218 MET A O 1
ATOM 1823 N N . VAL A 1 219 ? 4.762 -11.837 47.932 1.00 37.81 219 VAL A N 1
ATOM 1824 C CA . VAL A 1 219 ? 5.322 -10.876 46.967 1.00 37.81 219 VAL A CA 1
ATOM 1825 C C . VAL A 1 219 ? 4.827 -9.497 47.391 1.00 37.81 219 VAL A C 1
ATOM 1827 O O . VAL A 1 219 ? 3.636 -9.196 47.361 1.00 37.81 219 VAL A O 1
ATOM 1830 N N . VAL A 1 220 ? 5.763 -8.685 47.872 1.00 38.75 220 VAL A N 1
ATOM 1831 C CA . VAL A 1 220 ? 5.547 -7.318 48.341 1.00 38.75 220 VAL A CA 1
ATOM 1832 C C . VAL A 1 220 ? 5.107 -6.453 47.160 1.00 38.75 220 VAL A C 1
ATOM 1834 O O . VAL A 1 220 ? 5.904 -6.108 46.293 1.00 38.75 220 VAL A O 1
ATOM 1837 N N . GLN A 1 221 ? 3.828 -6.082 47.136 1.00 36.00 221 GLN A N 1
ATOM 1838 C CA . GLN A 1 221 ? 3.305 -5.053 46.246 1.00 36.00 221 GLN A CA 1
ATOM 1839 C C . GLN A 1 221 ? 3.543 -3.693 46.914 1.00 36.00 221 GLN A C 1
ATOM 1841 O O . GLN A 1 221 ? 2.782 -3.243 47.770 1.00 36.00 221 GLN A O 1
ATOM 1846 N N . HIS A 1 222 ? 4.660 -3.057 46.562 1.00 35.12 222 HIS A N 1
ATOM 1847 C CA . HIS A 1 222 ? 5.004 -1.712 47.013 1.00 35.12 222 HIS A CA 1
ATOM 1848 C C . HIS A 1 222 ? 4.160 -0.693 46.231 1.00 35.12 222 HIS A C 1
ATOM 1850 O O . HIS A 1 222 ? 4.551 -0.202 45.176 1.00 35.12 222 HIS A O 1
ATOM 1856 N N . CYS A 1 223 ? 2.955 -0.412 46.726 1.00 35.75 223 CYS A N 1
ATOM 1857 C CA . CYS A 1 223 ? 2.147 0.710 46.265 1.00 35.75 223 CYS A CA 1
ATOM 1858 C C . CYS A 1 223 ? 2.670 1.978 46.951 1.00 35.75 223 CYS A C 1
ATOM 1860 O O . CYS A 1 223 ? 2.206 2.352 48.027 1.00 35.75 223 CYS A O 1
ATOM 1862 N N . SER A 1 224 ? 3.689 2.608 46.364 1.00 38.03 224 SER A N 1
ATOM 1863 C CA . SER A 1 224 ? 4.185 3.899 46.826 1.00 38.03 224 SER A CA 1
ATOM 1864 C C . SER A 1 224 ? 3.195 4.997 46.437 1.00 38.03 224 SER A C 1
ATOM 1866 O O . SER A 1 224 ? 3.093 5.435 45.293 1.00 38.03 224 SER A O 1
ATOM 1868 N N . THR A 1 225 ? 2.457 5.477 47.430 1.00 42.28 225 THR A N 1
ATOM 1869 C CA . THR A 1 225 ? 1.918 6.833 47.435 1.00 42.28 225 THR A CA 1
ATOM 1870 C C . THR A 1 225 ? 3.097 7.792 47.287 1.00 42.28 225 THR A C 1
ATOM 1872 O O . THR A 1 225 ? 3.870 8.004 48.222 1.00 42.28 225 THR A O 1
ATOM 1875 N N . ILE A 1 226 ? 3.274 8.346 46.084 1.00 45.72 226 ILE A N 1
ATOM 1876 C CA . ILE A 1 226 ? 4.246 9.407 45.814 1.00 45.72 226 ILE A CA 1
ATOM 1877 C C . ILE A 1 226 ? 3.796 10.637 46.603 1.00 45.72 226 ILE A C 1
ATOM 1879 O O . ILE A 1 226 ? 2.945 11.417 46.181 1.00 45.72 226 ILE A O 1
ATOM 1883 N N . SER A 1 227 ? 4.359 10.752 47.802 1.00 49.94 227 SER A N 1
ATOM 1884 C CA . SER A 1 227 ? 4.339 11.941 48.637 1.00 49.94 227 SER A CA 1
ATOM 1885 C C . SER A 1 227 ? 4.884 13.116 47.829 1.00 49.94 227 SER A C 1
ATOM 1887 O O . SER A 1 227 ? 5.989 13.056 47.282 1.00 49.94 227 SER A O 1
ATOM 1889 N N . THR A 1 228 ? 4.113 14.197 47.764 1.00 51.97 228 THR A N 1
ATOM 1890 C CA . THR A 1 228 ? 4.453 15.458 47.090 1.00 51.97 228 THR A CA 1
ATOM 1891 C C . THR A 1 228 ? 5.787 16.057 47.553 1.00 51.97 228 THR A C 1
ATOM 1893 O O . THR A 1 228 ? 6.398 16.811 46.804 1.00 51.97 228 THR A O 1
ATOM 1896 N N . LYS A 1 229 ? 6.319 15.632 48.709 1.00 51.66 229 LYS A N 1
ATOM 1897 C CA . LYS A 1 229 ? 7.662 15.993 49.196 1.00 51.66 229 LYS A CA 1
ATOM 1898 C C . LYS A 1 229 ? 8.819 15.489 48.314 1.00 51.66 229 LYS A C 1
ATOM 1900 O O . LYS A 1 229 ? 9.881 16.107 48.292 1.00 51.66 229 LYS A O 1
ATOM 1905 N N . ASN A 1 230 ? 8.639 14.405 47.551 1.00 52.69 230 ASN A N 1
ATOM 1906 C CA . ASN A 1 230 ? 9.712 13.884 46.689 1.00 52.69 230 ASN A CA 1
ATOM 1907 C C . ASN A 1 230 ? 9.851 14.636 45.358 1.00 52.69 230 ASN A C 1
ATOM 1909 O O . ASN A 1 230 ? 10.935 14.613 44.780 1.00 52.69 230 ASN A O 1
ATOM 1913 N N . LYS A 1 231 ? 8.811 15.344 44.891 1.00 65.94 231 LYS A N 1
ATOM 1914 C CA . LYS A 1 231 ? 8.898 16.141 43.654 1.00 65.94 231 LYS A CA 1
ATOM 1915 C C . LYS A 1 231 ? 9.805 17.363 43.811 1.00 65.94 231 LYS A C 1
ATOM 1917 O O . LYS A 1 231 ? 10.678 17.561 42.977 1.00 65.94 231 LYS A O 1
ATOM 1922 N N . GLU A 1 232 ? 9.683 18.107 44.912 1.00 71.69 232 GLU A N 1
ATOM 1923 C CA . GLU A 1 232 ? 10.564 19.260 45.179 1.00 71.69 232 GLU A CA 1
ATOM 1924 C C . GLU A 1 232 ? 12.037 18.855 45.326 1.00 71.69 232 GLU A C 1
ATOM 1926 O O . GLU A 1 232 ? 12.942 19.592 44.936 1.00 71.69 232 GLU A O 1
ATOM 1931 N N . THR A 1 233 ? 12.292 17.662 45.869 1.00 81.62 233 THR A N 1
ATOM 1932 C CA . THR A 1 233 ? 13.660 17.156 46.038 1.00 81.62 233 THR A CA 1
ATOM 1933 C C . THR A 1 233 ? 14.278 16.734 44.699 1.00 81.62 233 THR A C 1
ATOM 1935 O O . THR A 1 233 ? 15.487 16.870 44.516 1.00 81.62 233 THR A O 1
ATOM 1938 N N . LEU A 1 234 ? 13.462 16.258 43.752 1.00 83.81 234 LEU A N 1
ATOM 1939 C CA . LEU A 1 234 ? 13.909 15.879 42.410 1.00 83.81 234 LEU A CA 1
ATOM 1940 C C . LEU A 1 234 ? 14.213 17.116 41.550 1.00 83.81 234 LEU A C 1
ATOM 1942 O O . LEU A 1 234 ? 15.300 17.203 40.985 1.00 83.81 234 LEU A O 1
ATOM 1946 N N . GLU A 1 235 ? 13.330 18.122 41.553 1.00 86.38 235 GLU A N 1
ATOM 1947 C CA . GLU A 1 235 ? 13.551 19.373 40.808 1.00 86.38 235 GLU A CA 1
ATOM 1948 C C . GLU A 1 235 ? 14.789 20.139 41.301 1.00 86.38 235 GLU A C 1
ATOM 1950 O O . GLU A 1 235 ? 15.530 20.714 40.501 1.00 86.38 235 GLU A O 1
ATOM 1955 N N . LYS A 1 236 ? 15.076 20.117 42.612 1.00 91.31 236 LYS A N 1
ATOM 1956 C CA . LYS A 1 236 ? 16.314 20.709 43.151 1.00 91.31 236 LYS A CA 1
ATOM 1957 C C . LYS A 1 236 ? 17.575 19.986 42.669 1.00 91.31 236 LYS A C 1
ATOM 1959 O O . LYS A 1 236 ? 18.586 20.644 42.440 1.00 91.31 236 LYS A O 1
ATOM 1964 N N . ARG A 1 237 ? 17.529 18.660 42.501 1.00 90.56 237 ARG A N 1
ATOM 1965 C CA . ARG A 1 237 ? 18.674 17.873 42.009 1.00 90.56 237 ARG A CA 1
ATOM 1966 C C . ARG A 1 237 ? 18.929 18.097 40.521 1.00 90.56 237 ARG A C 1
ATOM 1968 O O . ARG A 1 237 ? 20.085 18.223 40.134 1.00 90.56 237 ARG A O 1
ATOM 1975 N N . GLU A 1 238 ? 17.878 18.214 39.713 1.00 91.50 238 GLU A N 1
ATOM 1976 C CA . GLU A 1 238 ? 18.011 18.508 38.279 1.00 91.50 238 GLU A CA 1
ATOM 1977 C C . GLU A 1 238 ? 18.606 19.901 38.034 1.00 91.50 238 GLU A C 1
ATOM 1979 O O . GLU A 1 238 ? 19.518 20.046 37.223 1.00 91.50 238 GLU A O 1
ATOM 1984 N N . ARG A 1 239 ? 18.181 20.919 38.798 1.00 92.62 239 ARG A N 1
ATOM 1985 C CA . ARG A 1 239 ? 18.766 22.269 38.697 1.00 92.62 239 ARG A CA 1
ATOM 1986 C C . ARG A 1 239 ? 20.242 22.309 39.093 1.00 92.62 239 ARG A C 1
ATOM 1988 O O . ARG A 1 239 ? 21.019 23.002 38.443 1.00 92.62 239 ARG A O 1
ATOM 1995 N N . LEU A 1 240 ? 20.633 21.558 40.125 1.00 93.88 240 LEU A N 1
ATOM 1996 C CA . LEU A 1 240 ? 22.031 21.484 40.556 1.00 93.88 240 LEU A CA 1
ATOM 1997 C C . LEU A 1 240 ? 22.912 20.787 39.505 1.00 93.88 240 LEU A C 1
ATOM 1999 O O . LEU A 1 240 ? 24.021 21.239 39.243 1.00 93.88 240 LEU A O 1
ATOM 2003 N N . ALA A 1 241 ? 22.408 19.731 38.859 1.00 90.88 241 ALA A N 1
ATOM 2004 C CA . ALA A 1 241 ? 23.138 19.025 37.807 1.00 90.88 241 ALA A CA 1
ATOM 2005 C C . ALA A 1 241 ? 23.375 19.903 36.565 1.00 90.88 241 ALA A C 1
ATOM 2007 O O . ALA A 1 241 ? 24.476 19.903 36.021 1.00 90.88 241 ALA A O 1
ATOM 2008 N N . ILE A 1 242 ? 22.376 20.693 36.153 1.00 92.81 242 ILE A N 1
ATOM 2009 C CA . ILE A 1 242 ? 22.515 21.632 35.028 1.00 92.81 242 ILE A CA 1
ATOM 2010 C C . ILE A 1 242 ? 23.565 22.707 35.341 1.00 92.81 242 ILE A C 1
ATOM 2012 O O . ILE A 1 242 ? 24.389 23.017 34.485 1.00 92.81 242 ILE A O 1
ATOM 2016 N N . HIS A 1 243 ? 23.579 23.236 36.569 1.00 93.31 243 HIS A N 1
ATOM 2017 C CA . HIS A 1 243 ? 24.565 24.239 36.979 1.00 93.31 243 HIS A CA 1
ATOM 2018 C C . HIS A 1 243 ? 26.000 23.694 36.924 1.00 93.31 243 HIS A C 1
ATOM 2020 O O . HIS A 1 243 ? 26.877 24.331 36.347 1.00 93.31 243 HIS A O 1
ATOM 2026 N N . LEU A 1 244 ? 26.224 22.484 37.448 1.00 93.94 244 LEU A N 1
ATOM 2027 C CA . LEU A 1 244 ? 27.543 21.841 37.434 1.00 93.94 244 LEU A CA 1
ATOM 2028 C C . LEU A 1 244 ? 28.031 21.532 36.010 1.00 93.94 244 LEU A C 1
ATOM 2030 O O . LEU A 1 244 ? 29.217 21.671 35.718 1.00 93.94 244 LEU A O 1
ATOM 2034 N N . MET A 1 245 ? 27.124 21.156 35.102 1.00 88.69 245 MET A N 1
ATOM 2035 C CA . MET A 1 245 ? 27.476 20.950 33.692 1.00 88.69 245 MET A CA 1
ATOM 2036 C C . MET A 1 245 ? 27.851 22.257 32.979 1.00 88.69 245 MET A C 1
ATOM 2038 O O . MET A 1 245 ? 28.712 22.243 32.101 1.00 88.69 245 MET A O 1
ATOM 2042 N N . MET A 1 246 ? 27.239 23.386 33.350 1.00 89.31 246 MET A N 1
ATOM 2043 C CA . MET A 1 246 ? 27.601 24.692 32.790 1.00 89.31 246 MET A CA 1
ATOM 2044 C C . MET A 1 246 ? 28.968 25.177 33.286 1.00 89.31 246 MET A C 1
ATOM 2046 O O . MET A 1 246 ? 29.741 25.685 32.478 1.00 89.31 246 MET A O 1
ATOM 2050 N N . GLU A 1 247 ? 29.300 24.975 34.564 1.00 91.44 247 GLU A N 1
ATOM 2051 C CA . GLU A 1 247 ? 30.620 25.333 35.108 1.00 91.44 247 GLU A CA 1
ATOM 2052 C C . GLU A 1 247 ? 31.748 24.523 34.454 1.00 91.44 247 GLU A C 1
ATOM 2054 O O . GLU A 1 247 ? 32.728 25.106 33.991 1.00 91.44 247 GLU A O 1
ATOM 2059 N N . GLN A 1 248 ? 31.568 23.208 34.270 1.00 86.00 248 GLN A N 1
ATOM 2060 C CA . GLN A 1 248 ? 32.546 22.382 33.546 1.00 86.00 248 GLN A CA 1
ATOM 2061 C C . GLN A 1 248 ? 32.737 22.796 32.080 1.00 86.00 248 GLN A C 1
ATOM 2063 O O . GLN A 1 248 ? 33.805 22.571 31.511 1.00 86.00 248 GLN A O 1
ATOM 2068 N N . HIS A 1 249 ? 31.721 23.376 31.436 1.00 81.06 249 HIS A N 1
ATOM 2069 C CA . HIS A 1 249 ? 31.853 23.854 30.059 1.00 81.06 249 HIS A CA 1
ATOM 2070 C C . HIS A 1 249 ? 32.586 25.202 29.965 1.00 81.06 249 HIS A C 1
ATOM 2072 O O . HIS A 1 249 ? 33.158 25.507 28.921 1.00 81.06 249 HIS A O 1
ATOM 2078 N N . ILE A 1 250 ? 32.582 25.995 31.042 1.00 86.75 250 ILE A N 1
ATOM 2079 C CA . ILE A 1 250 ? 33.326 27.257 31.132 1.00 86.75 250 ILE A CA 1
ATOM 2080 C C . ILE A 1 250 ? 34.805 26.991 31.429 1.00 86.75 250 ILE A C 1
ATOM 2082 O O . ILE A 1 250 ? 35.648 27.627 30.814 1.00 86.75 250 ILE A O 1
ATOM 2086 N N . GLU A 1 251 ? 35.133 26.025 32.292 1.00 78.75 251 GLU A N 1
ATOM 2087 C CA . GLU A 1 251 ? 36.534 25.680 32.603 1.00 78.75 251 GLU A CA 1
ATOM 2088 C C . GLU A 1 251 ? 37.282 24.994 31.445 1.00 78.75 251 GLU A C 1
ATOM 2090 O O . GLU A 1 251 ? 38.508 24.994 31.416 1.00 78.75 251 GLU A O 1
ATOM 2095 N N . ASN A 1 252 ? 36.558 24.416 30.481 1.00 68.69 252 ASN A N 1
ATOM 2096 C CA . ASN A 1 252 ? 37.138 23.757 29.304 1.00 68.69 252 ASN A CA 1
ATOM 2097 C C . ASN A 1 252 ? 37.257 24.675 28.066 1.00 68.69 252 ASN A C 1
ATOM 2099 O O . ASN A 1 252 ? 37.498 24.175 26.964 1.00 68.69 252 ASN A O 1
ATOM 2103 N N . LYS A 1 253 ? 37.068 25.991 28.221 1.00 64.94 253 LYS A N 1
ATOM 2104 C CA . LYS A 1 253 ? 37.328 27.009 27.189 1.00 64.94 253 LYS A CA 1
ATOM 2105 C C . LYS A 1 253 ? 38.472 27.916 27.609 1.00 64.94 253 LYS A C 1
ATOM 2107 O O . LYS A 1 253 ? 39.254 28.275 26.702 1.00 64.94 253 LYS A O 1
#

Solvent-accessible surface area (backbone atoms only — not comparable to full-atom values): 14430 Å² total; per-residue (Å²): 134,58,72,71,63,52,72,70,37,64,67,48,57,49,52,50,49,43,51,51,35,52,51,50,36,47,51,52,49,54,50,46,50,50,49,43,61,74,61,48,91,68,47,90,80,44,72,70,47,52,52,51,46,28,51,53,43,20,53,44,49,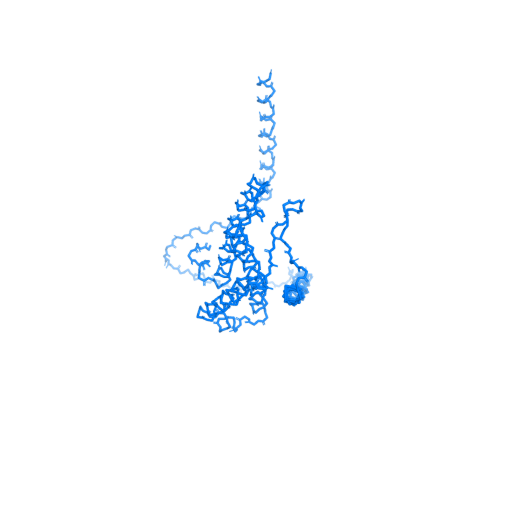23,33,51,53,33,39,54,52,41,54,34,52,48,38,49,50,56,33,38,51,73,76,36,62,92,46,31,64,67,68,53,23,76,66,47,44,52,49,53,54,50,50,42,52,53,53,21,49,53,51,28,56,54,35,68,37,89,75,28,51,44,42,76,40,66,94,72,75,39,77,45,65,48,90,46,71,56,20,49,51,49,53,51,51,49,54,51,50,53,50,52,44,53,51,50,34,52,51,34,50,50,53,45,51,52,53,51,50,52,51,51,51,51,50,49,54,52,48,51,49,49,50,45,49,52,47,51,52,57,62,63,48,70,78,62,78,78,68,86,91,80,86,82,87,81,84,78,79,80,84,74,88,79,83,84,84,92,76,88,80,81,78,76,78,81,55,74,74,57,56,63,57,49,55,54,50,53,56,52,52,54,51,55,55,52,52,57,58,58,77,74,107

Sequence (253 aa):
MTDQGLRHQQYYRIVANMGITDILQLTFNGMFAGIFTYACVDFAKSDLKMYINKFVGGLMNFNWVIYCFFAHLLAFNRFCHIFFPNHINFIFSRQNTNLMLLMVWVYGFGWFVAYMVPNFNLFYYVEEYKWDYDIIPLSRKAWLSELISDSIHATGMVIWYTCILVKLRIKVTILRCAGNNAIIYIMLNSTINRKFRKLVFHGKNVFVSRIVPTRVSMVVQHCSTISTKNKETLEKRERLAIHLMMEQHIENK

Mean predicted aligned error: 13.88 Å

Organism: Romanomermis culicivorax (NCBI:txid13658)

Radius of gyration: 32.21 Å; Cα contacts (8 Å, |Δi|>4): 154; chains: 1; bounding box: 63×46×101 Å

Nearest PDB structures (foldseek):
  8w8r-assembly1_R  TM=8.152E-01  e=7.621E-04  Homo sapiens
  8w8q-assembly1_C  TM=8.432E-01  e=2.653E-03  Escherichia coli
  8iq6-assembly1_R  TM=8.377E-01  e=4.951E-03  Homo sapiens
  7d7m-assembly1_A  TM=6.940E-01  e=1.080E-02  Homo sapiens
  6m9t-assembly1_A  TM=7.227E-01  e=1.723E-02  Homo sapiens

InterPro domains:
  IPR019425 7TM GPCR, serpentine receptor class t (Srt) [PF10321] (4-134)
  IPR019425 7TM GPCR, serpentine receptor class t (Srt) [PTHR23021] (8-121)

Foldseek 3Di:
DDPVVVVPDLLVVLVVVLVVLVVQLCCLLVVVLVVCLVVVPPQPPDPVSQLVQLLSQLSNVLSVQLNLLSLLVSLVLLLCCLPPVVCSCVCRPVVNSVVSNVVSNVVSVVSSVVSNDPQWDWGQDSVVSDIDTDPRPVNVVVVVVVVVSSVVSVVSSVVSVVSVVVSVVVVVVVVVVVVVVVVVVVVVVVVVPPPVVPDDDDDDDDDPPPPDDDDDDDDDPPPDPPDPVVVVVVVVVVVVVVVVVVVVVVVVD

Secondary structure (DSSP, 8-state):
--HHHHHTSHHHHHHHHHHHHHHHHIIIIIIIHHHHHHHGGGGGG-HHHHHHHHHHHHHHHHHHHHHHHHHHHHHHHHHHHHH-TTTHHHHT-HHHHHHHHHHHHHHHHHHHHHHTSTT--EEEEGGGTEEEE-SSHHHHHHHHHHHHHHHHHHHHHHHHHHHHHHHHHHHHHHHHHHHHHHHHHHHHHHHHTTTTTTS---S--------PPP-------------THHHHHHHHHHHHHHHHHHHHHHHT-